Protein AF-A0A165GPB9-F1 (afdb_monomer_lite)

Foldseek 3Di:
DDDDDDDDDDDDDDDDPDPDDPPPPPPCPPDDPDDPLVPADDDPDDQPDKDWPVLLCVALVDDPVLCPPFDWDWDWDFDQDPNDTDTDITTIGRVRVSNSSSQRVQVHPVSSLVVLVVQQVVLVVVQVPDDPVPRDQDDHPPVQQPPVRDRPCCPPPDPVDPPPDPPPLVNVQCPDPVLVVVCVVDDVVVNVVVSVVVVVVVCVVVVPDPCDDDDPPPVPVVVVVVVVVVVVVVVVVVVVVVVVVVPDDDPDD

Organism: NCBI:txid1314781

Radius of gyration: 31.92 Å; chains: 1; bounding box: 79×86×59 Å

Sequence (253 aa):
MPKASTSKTTTTRAASSSPSKSPRTPSKNKNRPPVDESLWPKSKLGSTRKINKTKAKELYRLNDADLEGLKVEQSSTKVKIRGEEVSKTMFLYKEEDVERVAWRKHGGPDGFYAELDKLKNRHEKVQEKKSPEQRKSFSAPQCYIDHNGGMTSLGGPSPRRLFTNIPTLEERWTCTPKLRQLRGRFEPWVWQAMIKNLDEMQDMMTSEMPFCGPIPGWDKTGKEQQQQQQQQQQQQQQQQQQQQQQQQPPPSE

InterPro domains:
  IPR009061 Putative DNA-binding domain superfamily [SSF46955] (49-116)
  IPR037129 XPA domain superfamily [G3DSA:3.90.530.10] (40-120)

pLDDT: mean 82.11, std 18.4, range [37.91, 98.25]

Structure (mmCIF, N/CA/C/O backbone):
data_AF-A0A165GPB9-F1
#
_entry.id   AF-A0A165GPB9-F1
#
loop_
_atom_site.group_PDB
_atom_site.id
_atom_site.type_symbol
_atom_site.label_atom_id
_atom_site.label_alt_id
_atom_site.label_comp_id
_atom_site.label_asym_id
_atom_site.label_entity_id
_atom_site.label_seq_id
_atom_site.pdbx_PDB_ins_code
_atom_site.Cartn_x
_atom_site.Cartn_y
_atom_site.Cartn_z
_atom_site.occupancy
_atom_site.B_iso_or_equiv
_atom_site.auth_seq_id
_atom_site.auth_comp_id
_atom_site.auth_asym_id
_atom_site.auth_atom_id
_atom_site.pdbx_PDB_model_num
ATOM 1 N N . MET A 1 1 ? -22.140 53.201 26.447 1.00 46.56 1 MET A N 1
ATOM 2 C CA . MET A 1 1 ? -20.930 52.709 25.750 1.00 46.56 1 MET A CA 1
ATOM 3 C C . MET A 1 1 ? -21.342 52.133 24.397 1.00 46.56 1 MET A C 1
ATOM 5 O O . MET A 1 1 ? -22.080 51.152 24.392 1.00 46.56 1 MET A O 1
ATOM 9 N N . PRO A 1 2 ? -20.976 52.759 23.266 1.00 52.47 2 PRO A N 1
ATOM 10 C CA . PRO A 1 2 ? -21.347 52.271 21.938 1.00 52.47 2 PRO A CA 1
ATOM 11 C C . PRO A 1 2 ? -20.444 51.111 21.482 1.00 52.47 2 PRO A C 1
ATOM 13 O O . PRO A 1 2 ? -19.228 51.146 21.658 1.00 52.47 2 PRO A O 1
ATOM 16 N N . LYS A 1 3 ? -21.062 50.068 20.912 1.00 56.88 3 LYS A N 1
ATOM 17 C CA . LYS A 1 3 ? -20.399 48.882 20.349 1.00 56.88 3 LYS A CA 1
ATOM 18 C C . LYS A 1 3 ? -19.883 49.205 18.943 1.00 56.88 3 LYS A C 1
ATOM 20 O O . LYS A 1 3 ? -20.665 49.596 18.081 1.00 56.88 3 LYS A O 1
ATOM 25 N N . ALA A 1 4 ? -18.581 49.032 18.721 1.00 53.53 4 ALA A N 1
ATOM 26 C CA . ALA A 1 4 ? -17.946 49.212 17.420 1.00 53.53 4 ALA A CA 1
ATOM 27 C C . ALA A 1 4 ? -18.376 48.101 16.446 1.00 53.53 4 ALA A C 1
ATOM 29 O O . ALA A 1 4 ? -18.195 46.914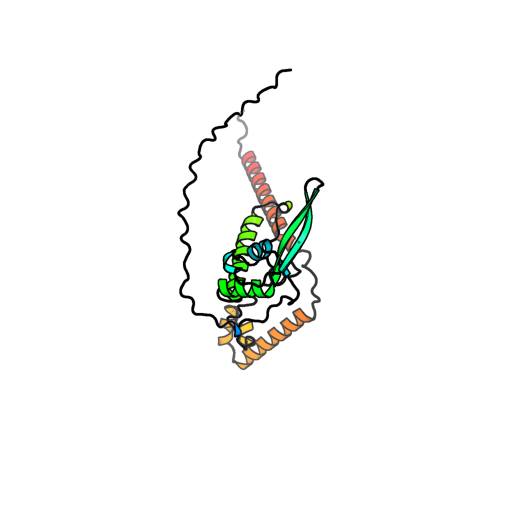 16.713 1.00 53.53 4 ALA A O 1
ATOM 30 N N . SER A 1 5 ? -18.957 48.515 15.322 1.00 51.31 5 SER A N 1
ATOM 31 C CA . SER A 1 5 ? -19.351 47.665 14.200 1.00 51.31 5 SER A CA 1
ATOM 32 C C . SER A 1 5 ? -18.151 47.490 13.266 1.00 51.31 5 SER A C 1
ATOM 34 O O . SER A 1 5 ? -17.599 48.478 12.786 1.00 51.31 5 SER A O 1
ATOM 36 N N . THR A 1 6 ? -17.703 46.252 13.045 1.00 56.34 6 THR A N 1
ATOM 37 C CA . THR A 1 6 ? -16.558 45.945 12.173 1.00 56.34 6 THR A CA 1
ATOM 38 C C . THR A 1 6 ? -17.052 45.509 10.796 1.00 56.34 6 THR A C 1
ATOM 40 O O . THR A 1 6 ? -17.666 44.452 10.636 1.00 56.34 6 THR A O 1
ATOM 43 N N . SER A 1 7 ? -16.788 46.344 9.797 1.00 48.97 7 SER A N 1
ATOM 44 C CA . SER A 1 7 ? -17.114 46.144 8.385 1.00 48.97 7 SER A CA 1
ATOM 45 C C . SER A 1 7 ? -16.318 44.974 7.792 1.00 48.97 7 SER A C 1
ATOM 47 O O . SER A 1 7 ? -15.094 44.932 7.894 1.00 48.97 7 SER A O 1
ATOM 49 N N . LYS A 1 8 ? -17.004 44.027 7.141 1.00 53.72 8 LYS A N 1
ATOM 50 C CA . LYS A 1 8 ? -16.383 42.948 6.357 1.00 53.72 8 LYS A CA 1
ATOM 51 C C . LYS A 1 8 ? -15.944 43.481 4.990 1.00 53.72 8 LYS A C 1
ATOM 53 O O . LYS A 1 8 ? -16.786 43.825 4.167 1.00 53.72 8 LYS A O 1
ATOM 58 N N . THR A 1 9 ? -14.638 43.494 4.741 1.00 47.03 9 THR A N 1
ATOM 59 C CA . THR A 1 9 ? -14.043 43.762 3.425 1.00 47.03 9 THR A CA 1
ATOM 60 C C . THR A 1 9 ? -14.124 42.506 2.557 1.00 47.03 9 THR A C 1
ATOM 62 O O . THR A 1 9 ? -13.483 41.493 2.837 1.00 47.03 9 THR A O 1
ATOM 65 N N . THR A 1 10 ? -14.933 42.573 1.503 1.00 41.97 10 THR A N 1
ATOM 66 C CA . THR A 1 10 ? -15.085 41.527 0.487 1.00 41.97 10 THR A CA 1
ATOM 67 C C . THR A 1 10 ? -13.986 41.687 -0.562 1.00 41.97 10 THR A C 1
ATOM 69 O O . THR A 1 10 ? -14.069 42.548 -1.431 1.00 41.97 10 THR A O 1
ATOM 72 N N . THR A 1 11 ? -12.938 40.867 -0.478 1.00 54.94 11 THR A N 1
ATOM 73 C CA . THR A 1 11 ? -11.868 40.810 -1.485 1.00 54.94 11 THR A CA 1
ATOM 74 C C . THR A 1 11 ? -12.318 39.986 -2.690 1.00 54.94 11 THR A C 1
ATOM 76 O O . THR A 1 11 ? -12.350 38.754 -2.653 1.00 54.94 11 THR A O 1
ATOM 79 N N . THR A 1 12 ? -12.644 40.677 -3.778 1.00 55.31 12 THR A N 1
ATOM 80 C CA . THR A 1 12 ? -12.958 40.125 -5.100 1.00 55.31 12 THR A CA 1
ATOM 81 C C . THR A 1 12 ? -11.684 39.537 -5.724 1.00 55.31 12 THR A C 1
ATOM 83 O O . THR A 1 12 ? -10.877 40.253 -6.313 1.00 55.31 12 THR A O 1
ATOM 86 N N . ARG A 1 13 ? -11.443 38.226 -5.566 1.00 55.78 13 ARG A N 1
ATOM 87 C CA . ARG A 1 13 ? -10.359 37.526 -6.285 1.00 55.78 13 ARG A CA 1
ATOM 88 C C . ARG A 1 13 ? -10.769 37.341 -7.744 1.00 55.78 13 ARG A C 1
ATOM 90 O O . ARG A 1 13 ? -11.763 36.679 -8.027 1.00 55.78 13 ARG A O 1
ATOM 97 N N . ALA A 1 14 ? -9.970 37.909 -8.645 1.00 55.06 14 ALA A N 1
ATOM 98 C CA . ALA A 1 14 ? -10.057 37.698 -10.083 1.00 55.06 14 ALA A CA 1
ATOM 99 C C . ALA A 1 14 ? -10.005 36.195 -10.415 1.00 55.06 14 ALA A C 1
ATOM 101 O O . ALA A 1 14 ? -9.108 35.473 -9.971 1.00 55.06 14 ALA A O 1
ATOM 102 N N . ALA A 1 15 ? -10.997 35.735 -11.176 1.00 52.06 15 ALA A N 1
ATOM 103 C CA . ALA A 1 15 ? -11.119 34.365 -11.643 1.00 52.06 15 ALA A CA 1
ATOM 104 C C . ALA A 1 15 ? -10.050 34.084 -12.710 1.00 52.06 15 ALA A C 1
ATOM 106 O O . ALA A 1 15 ? -10.209 34.444 -13.874 1.00 52.06 15 ALA A O 1
ATOM 107 N N . SER A 1 16 ? -8.951 33.440 -12.318 1.00 57.75 16 SER A N 1
ATOM 108 C CA . SER A 1 16 ? -8.017 32.848 -13.270 1.00 57.75 16 SER A CA 1
ATOM 109 C C . SER A 1 16 ? -8.666 31.605 -13.886 1.00 57.75 16 SER A C 1
ATOM 111 O O . SER A 1 16 ? -8.867 30.577 -13.233 1.00 57.75 16 SER A O 1
ATOM 113 N N . SER A 1 17 ? -9.037 31.724 -15.158 1.00 54.09 17 SER A N 1
ATOM 114 C CA . SER A 1 17 ? -9.587 30.670 -16.009 1.00 54.09 17 SER A CA 1
ATOM 115 C C . SER A 1 17 ? -8.566 29.544 -16.189 1.00 54.09 17 SER A C 1
ATOM 117 O O . SER A 1 17 ? -7.780 29.500 -17.131 1.00 54.09 17 SER A O 1
ATOM 119 N N . SER A 1 18 ? -8.555 28.609 -15.242 1.00 63.62 18 SER A N 1
ATOM 120 C CA . SER A 1 18 ? -7.785 27.377 -15.377 1.00 63.62 18 SER A CA 1
ATOM 121 C C . SER A 1 18 ? -8.383 26.530 -16.509 1.00 63.62 18 SER A C 1
ATOM 123 O O . SER A 1 18 ? -9.607 26.384 -16.560 1.00 63.62 18 SER A O 1
ATOM 125 N N . PRO A 1 19 ? -7.564 25.949 -17.405 1.00 60.91 19 PRO A N 1
ATOM 126 C CA . PRO A 1 19 ? -8.053 25.129 -18.505 1.00 60.91 19 PRO A CA 1
ATOM 127 C C . PRO A 1 19 ? -8.856 23.947 -17.954 1.00 60.91 19 PRO A C 1
ATOM 129 O O . PRO A 1 19 ? -8.346 23.116 -17.197 1.00 60.91 19 PRO A O 1
ATOM 132 N N . SER A 1 20 ? -10.136 23.917 -18.323 1.00 60.47 20 SER A N 1
ATOM 133 C CA . SER A 1 20 ? -11.098 22.876 -17.977 1.00 60.47 20 SER A CA 1
ATOM 134 C C . SER A 1 20 ? -10.575 21.521 -18.455 1.00 60.47 20 SER A C 1
ATOM 136 O O . SER A 1 20 ? -10.589 21.210 -19.645 1.00 60.47 20 SER A O 1
ATOM 138 N N . LYS A 1 21 ? -10.059 20.710 -17.527 1.00 68.12 21 LYS A N 1
ATOM 139 C CA . LYS A 1 21 ? -9.748 19.306 -17.797 1.00 68.12 21 LYS A CA 1
ATOM 140 C C . LYS A 1 21 ? -11.073 18.582 -17.992 1.00 68.12 21 LYS A C 1
ATOM 142 O O . LYS A 1 21 ? -11.818 18.416 -17.027 1.00 68.12 21 LYS A O 1
ATOM 147 N N . SER A 1 22 ? -11.336 18.151 -19.224 1.00 73.12 22 SER A N 1
ATOM 148 C CA . SER A 1 22 ? -12.516 17.366 -19.584 1.00 73.12 22 SER A CA 1
ATOM 149 C C . SER A 1 22 ? -12.754 16.240 -18.566 1.00 73.12 22 SER A C 1
ATOM 151 O O . SER A 1 22 ? -11.797 15.534 -18.216 1.00 73.12 22 SER A O 1
ATOM 153 N N . PRO A 1 23 ? -13.993 16.061 -18.069 1.00 71.94 23 PRO A N 1
ATOM 154 C CA . PRO A 1 23 ? -14.321 15.024 -17.102 1.00 71.94 23 PRO A CA 1
ATOM 155 C C . PRO A 1 23 ? -13.873 13.663 -17.627 1.00 71.94 23 PRO A C 1
ATOM 157 O O . PRO A 1 23 ? -14.332 13.198 -18.669 1.00 71.94 23 PRO A O 1
ATOM 160 N N . ARG A 1 24 ? -12.945 13.022 -16.914 1.00 71.00 24 ARG A N 1
ATOM 161 C CA . ARG A 1 24 ? -12.502 11.673 -17.257 1.00 71.00 24 ARG A CA 1
ATOM 162 C C . ARG A 1 24 ? -13.687 10.745 -17.013 1.00 71.00 24 ARG A C 1
ATOM 164 O O . ARG A 1 24 ? -14.046 10.502 -15.862 1.00 71.00 24 ARG A O 1
ATOM 171 N N . THR A 1 25 ? -14.321 10.284 -18.086 1.00 65.12 25 THR A N 1
ATOM 172 C CA . THR A 1 25 ? -15.453 9.367 -17.995 1.00 65.12 25 THR A CA 1
ATOM 173 C C . THR A 1 25 ? -15.010 8.117 -17.226 1.00 65.12 25 THR A C 1
ATOM 175 O O . THR A 1 25 ? -13.949 7.552 -17.516 1.00 65.12 25 THR A O 1
ATOM 178 N N . PRO A 1 26 ? -15.752 7.698 -16.186 1.00 60.78 26 PRO A N 1
ATOM 179 C CA . PRO A 1 26 ? -15.406 6.500 -15.441 1.00 60.78 26 PRO A CA 1
ATOM 180 C C . PRO A 1 26 ? -15.527 5.309 -16.390 1.00 60.78 26 PRO A C 1
ATOM 182 O O . PRO A 1 26 ? -16.616 5.026 -16.891 1.00 60.78 26 PRO A O 1
ATOM 185 N N . SER A 1 27 ? -14.417 4.616 -16.664 1.00 57.94 27 SER A N 1
ATOM 186 C CA . SER A 1 27 ? -14.451 3.405 -17.483 1.00 57.94 27 SER A CA 1
ATOM 187 C C . SER A 1 27 ? -15.251 2.342 -16.727 1.00 57.94 27 SER A C 1
ATOM 189 O O . SER A 1 27 ? -14.741 1.681 -15.819 1.00 57.94 27 SER A O 1
ATOM 191 N N . LYS A 1 28 ? -16.536 2.214 -17.059 1.00 59.62 28 LYS A N 1
ATOM 192 C CA . LYS A 1 28 ? -17.432 1.172 -16.555 1.00 59.62 28 LYS A CA 1
ATOM 193 C C . LYS A 1 28 ? -16.952 -0.167 -17.110 1.00 59.62 28 LYS A C 1
ATOM 195 O O . LYS A 1 28 ? -17.391 -0.606 -18.165 1.00 59.62 28 LYS A O 1
ATOM 200 N N . ASN A 1 29 ? -16.049 -0.826 -16.393 1.00 59.09 29 ASN A N 1
ATOM 201 C CA . ASN A 1 29 ? -15.686 -2.214 -16.662 1.00 59.09 29 ASN A CA 1
ATOM 202 C C . ASN A 1 29 ? -16.797 -3.118 -16.101 1.00 59.09 29 ASN A C 1
ATOM 204 O O . ASN A 1 29 ? -16.643 -3.735 -15.055 1.00 59.09 29 ASN A O 1
ATOM 208 N N . LYS A 1 30 ? -17.968 -3.109 -16.749 1.00 66.00 30 LYS A N 1
ATOM 209 C CA . LYS A 1 30 ? -19.166 -3.827 -16.281 1.00 66.00 30 LYS A CA 1
ATOM 210 C C . LYS A 1 30 ? -19.181 -5.323 -16.607 1.00 66.00 30 LYS A C 1
ATOM 212 O O . LYS A 1 30 ? -20.013 -6.028 -16.059 1.00 66.00 30 LYS A O 1
ATOM 217 N N . ASN A 1 31 ? -18.265 -5.806 -17.443 1.00 76.12 31 ASN A N 1
ATOM 218 C CA . ASN A 1 31 ? -18.354 -7.157 -18.005 1.00 76.12 31 ASN A CA 1
ATOM 219 C C . ASN A 1 31 ? -17.183 -8.056 -17.588 1.00 76.12 31 ASN A C 1
ATOM 221 O O . ASN A 1 31 ? -16.707 -8.853 -18.393 1.00 76.12 31 ASN A O 1
ATOM 225 N N . ARG A 1 32 ? -16.669 -7.925 -16.357 1.00 77.06 32 ARG A N 1
ATOM 226 C CA . ARG A 1 32 ? -15.748 -8.954 -15.854 1.00 77.06 32 ARG A CA 1
ATOM 227 C C . ARG A 1 32 ? -16.563 -10.179 -15.437 1.00 77.06 32 ARG A C 1
ATOM 229 O O . ARG A 1 32 ? -17.545 -10.001 -14.717 1.00 77.06 32 ARG A O 1
ATOM 236 N N . PRO A 1 33 ? -16.185 -11.389 -15.882 1.00 82.06 33 PRO A N 1
ATOM 237 C CA . PRO A 1 33 ? -16.830 -12.602 -15.405 1.00 82.06 33 PRO A CA 1
ATOM 238 C C . PRO A 1 33 ? -16.688 -12.691 -13.876 1.00 82.06 33 PRO A C 1
ATOM 240 O O . PRO A 1 33 ? -15.674 -12.220 -13.342 1.00 82.06 33 PRO A O 1
ATOM 243 N N . PRO A 1 34 ? -17.680 -13.261 -13.169 1.00 84.50 34 PRO A N 1
ATOM 244 C CA . PRO A 1 34 ? -17.565 -13.536 -11.743 1.00 84.50 34 PRO A CA 1
ATOM 245 C C . PRO A 1 34 ? -16.297 -14.355 -11.491 1.00 84.50 34 PRO A C 1
ATOM 247 O O . PRO A 1 34 ? -16.111 -15.416 -12.083 1.00 84.50 34 PRO A O 1
ATOM 250 N N . VAL A 1 35 ? -15.396 -13.830 -10.664 1.00 89.00 35 VAL A N 1
ATOM 251 C CA . VAL A 1 35 ? -14.203 -14.563 -10.236 1.00 89.00 35 VAL A CA 1
ATOM 252 C C . VAL A 1 35 ? -14.617 -15.433 -9.060 1.00 89.00 35 VAL A C 1
ATOM 254 O O . VAL A 1 35 ? -15.209 -14.921 -8.112 1.00 89.00 35 VAL A O 1
ATOM 257 N N . ASP A 1 36 ? -14.316 -16.727 -9.125 1.00 93.06 36 ASP A N 1
ATOM 258 C CA . ASP A 1 36 ? -14.578 -17.653 -8.028 1.00 93.06 36 ASP A CA 1
ATOM 259 C C . ASP A 1 36 ? -13.757 -17.254 -6.788 1.00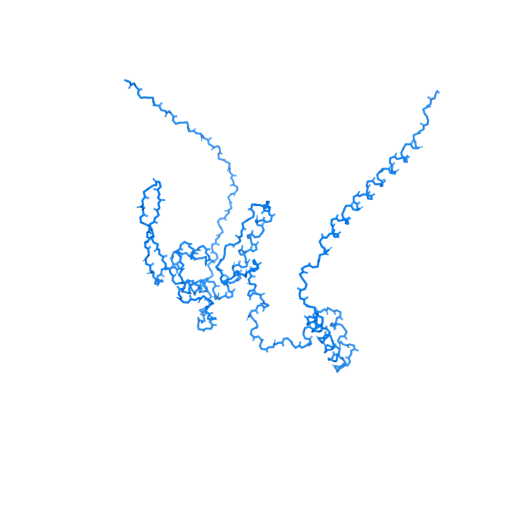 93.06 36 ASP A C 1
ATOM 261 O O . ASP A 1 36 ? -12.524 -17.284 -6.796 1.00 93.06 36 ASP A O 1
ATOM 265 N N . GLU A 1 37 ? -14.450 -16.832 -5.727 1.00 94.19 37 GLU A N 1
ATOM 266 C CA . GLU A 1 37 ? -13.836 -16.356 -4.481 1.00 94.19 37 GLU A CA 1
ATOM 267 C C . GLU A 1 37 ? -13.195 -17.491 -3.675 1.00 94.19 37 GLU A C 1
ATOM 269 O O . GLU 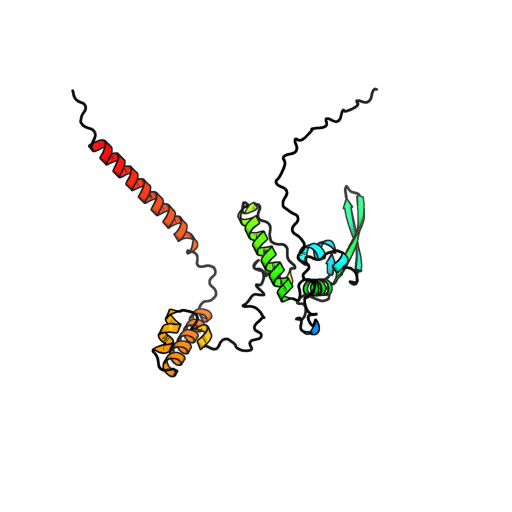A 1 37 ? -12.335 -17.230 -2.829 1.00 94.19 37 GLU A O 1
ATOM 274 N N . SER A 1 38 ? -13.580 -18.746 -3.943 1.00 94.56 38 SER A N 1
ATOM 275 C CA . SER A 1 38 ? -13.016 -19.922 -3.272 1.00 94.56 38 SER A CA 1
ATOM 276 C C . SER A 1 38 ? -11.552 -20.166 -3.650 1.00 94.56 38 SER A C 1
ATOM 278 O O . SER A 1 38 ? -10.795 -20.728 -2.860 1.00 94.56 38 SER A O 1
ATOM 280 N N . LEU A 1 39 ? -11.126 -19.671 -4.819 1.00 94.62 39 LEU A N 1
ATOM 281 C CA . LEU A 1 39 ? -9.749 -19.765 -5.308 1.00 94.62 39 LEU A CA 1
ATOM 282 C C . LEU A 1 39 ? -8.831 -18.675 -4.741 1.00 94.62 39 LEU A C 1
ATOM 284 O O . LEU A 1 39 ? -7.626 -18.678 -4.998 1.00 94.62 39 LEU A O 1
ATOM 288 N N . TRP A 1 40 ? -9.373 -17.702 -4.007 1.00 94.06 40 TRP A N 1
ATOM 289 C CA . TRP A 1 40 ? -8.560 -16.632 -3.443 1.00 94.06 40 TRP A CA 1
ATOM 290 C C . TRP A 1 40 ? -7.748 -17.127 -2.244 1.00 94.06 40 TRP A C 1
ATOM 292 O O . TRP A 1 40 ? -8.263 -17.878 -1.411 1.00 94.06 40 TRP A O 1
ATOM 302 N N . PRO A 1 41 ? -6.501 -16.647 -2.094 1.00 94.31 41 PRO A N 1
ATOM 303 C CA . PRO A 1 41 ? -5.652 -17.035 -0.984 1.00 94.31 41 PRO A CA 1
ATOM 304 C C . PRO A 1 41 ? -6.311 -16.679 0.352 1.00 94.31 41 PRO A C 1
ATOM 306 O O . PRO A 1 41 ? -7.143 -15.770 0.457 1.00 94.31 41 PRO A O 1
ATOM 309 N N . LYS A 1 42 ? -5.932 -17.399 1.406 1.00 94.62 42 LYS A N 1
ATOM 310 C CA . LYS A 1 42 ? -6.327 -17.038 2.767 1.00 94.62 42 LYS A CA 1
ATOM 311 C C . LYS A 1 42 ? -5.763 -15.656 3.108 1.00 94.62 42 LYS A C 1
ATOM 313 O O . LYS A 1 42 ? -4.627 -15.348 2.743 1.00 94.62 42 LYS A O 1
ATOM 318 N N . SER A 1 43 ? -6.555 -14.836 3.799 1.00 93.75 43 SER A N 1
ATOM 319 C CA . SER A 1 43 ? -6.085 -13.528 4.249 1.00 93.75 43 SER A CA 1
ATOM 320 C C . SER A 1 43 ? -4.862 -13.696 5.150 1.00 93.75 43 SER A C 1
ATOM 322 O O . SER A 1 43 ? -4.798 -14.615 5.969 1.00 93.75 43 SER A O 1
ATOM 324 N N . LYS A 1 44 ? -3.886 -12.797 5.001 1.00 91.50 44 LYS A N 1
ATOM 325 C CA . LYS A 1 44 ? -2.729 -12.707 5.906 1.00 91.50 44 LYS A CA 1
ATOM 326 C C . LYS A 1 44 ? -3.075 -11.973 7.203 1.00 91.50 44 LYS A C 1
ATOM 328 O O . LYS A 1 44 ? -2.262 -11.930 8.124 1.00 91.50 44 LYS A O 1
ATOM 333 N N . LEU A 1 45 ? -4.247 -11.345 7.261 1.00 92.62 45 LEU A N 1
ATOM 334 C CA . LEU A 1 45 ? -4.710 -10.600 8.419 1.00 92.62 45 LEU A CA 1
ATOM 335 C C . LEU A 1 45 ? -5.201 -11.569 9.498 1.00 92.62 45 LEU A C 1
ATOM 337 O O . LEU A 1 45 ? -5.876 -12.555 9.216 1.00 92.62 45 LEU A O 1
ATOM 341 N N . GLY A 1 46 ? -4.879 -11.276 10.757 1.00 89.75 46 GLY A N 1
ATOM 342 C CA . GLY A 1 46 ? -5.457 -12.000 11.887 1.00 89.75 46 GLY A CA 1
ATOM 343 C C . GLY A 1 46 ? -6.950 -11.690 12.027 1.00 89.75 46 GLY A C 1
ATOM 344 O O . GLY A 1 46 ? -7.351 -10.527 11.962 1.00 89.75 46 GLY A O 1
ATOM 345 N N . SER A 1 47 ? -7.765 -12.711 12.295 1.00 91.56 47 SER A N 1
ATOM 346 C CA . SER A 1 47 ? -9.232 -12.618 12.420 1.00 91.56 47 SER A CA 1
ATOM 347 C C . SER A 1 47 ? -9.722 -11.684 13.539 1.00 91.56 47 SER A C 1
ATOM 349 O O . SER A 1 47 ? -10.880 -11.265 13.555 1.00 91.56 47 SER A O 1
ATOM 351 N N . THR A 1 48 ? -8.845 -11.338 14.482 1.00 94.31 48 THR A N 1
ATOM 352 C CA . THR A 1 48 ? -9.117 -10.421 15.596 1.00 94.31 48 THR A CA 1
ATOM 353 C C . THR A 1 48 ? -8.953 -8.949 15.221 1.00 94.31 48 THR A C 1
ATOM 355 O O . THR A 1 48 ? -9.391 -8.071 15.970 1.00 94.31 48 THR A O 1
ATOM 358 N N . ARG A 1 49 ? -8.327 -8.647 14.077 1.00 96.62 49 ARG A N 1
ATOM 359 C CA . ARG A 1 49 ? -7.960 -7.280 13.713 1.00 96.62 49 ARG A CA 1
ATOM 360 C C . ARG A 1 49 ? -9.161 -6.503 13.181 1.00 96.62 49 ARG A C 1
ATOM 362 O O . ARG A 1 49 ? -9.903 -6.959 12.308 1.00 96.62 49 ARG A O 1
ATOM 369 N N . LYS A 1 50 ? -9.333 -5.295 13.716 1.00 97.75 50 LYS A N 1
ATOM 370 C CA . LYS A 1 50 ? -10.411 -4.371 13.357 1.00 97.75 50 LYS A CA 1
ATOM 371 C C . LYS A 1 50 ? -9.846 -3.096 12.750 1.00 97.75 50 LYS A C 1
ATOM 373 O O . LYS A 1 50 ? -8.791 -2.617 13.161 1.00 97.75 50 LYS A O 1
ATOM 378 N N . ILE A 1 51 ? -10.581 -2.519 11.807 1.00 97.94 51 ILE A N 1
ATOM 379 C CA . ILE A 1 51 ? -10.223 -1.280 11.121 1.00 97.94 51 ILE A CA 1
ATOM 380 C C . ILE A 1 51 ? -11.379 -0.278 11.160 1.00 97.94 51 ILE A C 1
ATOM 382 O O . ILE A 1 51 ? -12.548 -0.630 11.034 1.00 97.94 51 ILE A O 1
ATOM 386 N N . ASN A 1 52 ? -11.047 1.001 11.329 1.00 97.94 52 ASN A N 1
ATOM 387 C CA . ASN A 1 52 ? -12.020 2.093 11.299 1.00 97.94 52 ASN A CA 1
ATOM 388 C C . ASN A 1 52 ? -12.544 2.355 9.887 1.00 97.94 52 ASN A C 1
ATOM 390 O O . ASN A 1 52 ? -11.766 2.301 8.935 1.00 97.94 52 ASN A O 1
ATOM 394 N N . LYS A 1 53 ? -13.800 2.809 9.764 1.00 97.69 53 LYS A N 1
ATOM 395 C CA . LYS A 1 53 ? -14.412 3.213 8.478 1.00 97.69 53 LYS A CA 1
ATOM 396 C C . LYS A 1 53 ? -13.497 4.089 7.614 1.00 97.69 53 LYS A C 1
ATOM 398 O O . LYS A 1 53 ? -13.256 3.794 6.448 1.00 97.69 53 LYS A O 1
ATOM 403 N N . THR A 1 54 ? -12.955 5.161 8.197 1.00 97.19 54 THR A N 1
ATOM 404 C CA . THR A 1 54 ? -12.084 6.108 7.482 1.00 97.19 54 THR A CA 1
ATOM 405 C C . THR A 1 54 ? -10.825 5.427 6.951 1.00 97.19 54 THR A C 1
ATOM 407 O O . THR A 1 54 ? -10.433 5.670 5.813 1.00 97.19 54 THR A O 1
ATOM 410 N N . LYS A 1 55 ? -10.222 4.537 7.749 1.00 97.38 55 LYS A N 1
ATOM 411 C CA . LYS A 1 55 ? -9.017 3.797 7.363 1.00 97.38 55 LYS A CA 1
ATOM 412 C C . LYS A 1 55 ? -9.313 2.704 6.342 1.00 97.38 55 LYS A C 1
ATOM 414 O O . LYS A 1 55 ? -8.523 2.544 5.424 1.00 97.38 55 LYS A O 1
ATOM 419 N N . ALA A 1 56 ? -10.454 2.027 6.431 1.00 97.88 56 ALA A N 1
ATOM 420 C CA . ALA A 1 56 ? -10.890 1.066 5.421 1.00 97.88 56 ALA A CA 1
ATOM 421 C C . ALA A 1 56 ? -10.999 1.732 4.038 1.00 97.88 56 ALA A C 1
ATOM 423 O O . ALA A 1 56 ? -10.388 1.275 3.075 1.00 97.88 56 ALA A O 1
ATOM 424 N N . LYS A 1 57 ? -11.681 2.882 3.958 1.00 97.94 57 LYS A N 1
ATOM 425 C CA . LYS A 1 57 ? -11.802 3.661 2.713 1.00 97.94 57 LYS A CA 1
ATOM 426 C C . LYS A 1 57 ? -10.445 4.128 2.185 1.00 97.94 57 LYS A C 1
ATOM 428 O O . LYS A 1 57 ? -10.164 4.009 0.995 1.00 97.94 57 LYS A O 1
ATOM 433 N N . GLU A 1 58 ? -9.604 4.660 3.071 1.00 96.69 58 GLU A N 1
ATOM 434 C CA . GLU A 1 58 ? -8.291 5.192 2.708 1.00 96.69 58 GLU A CA 1
ATOM 435 C C . GLU A 1 58 ? -7.333 4.095 2.224 1.00 96.69 58 GLU A C 1
ATOM 437 O O . GLU A 1 58 ? -6.755 4.236 1.150 1.00 96.69 58 GLU A O 1
ATOM 442 N N . LEU A 1 59 ? -7.172 3.011 2.985 1.00 96.62 59 LEU A N 1
ATOM 443 C CA . LEU A 1 59 ? -6.155 1.988 2.734 1.00 96.62 59 LEU A CA 1
ATOM 444 C C . LEU A 1 59 ? -6.577 0.990 1.649 1.00 96.62 59 LEU A C 1
ATOM 446 O O . LEU A 1 59 ? -5.756 0.633 0.808 1.00 96.62 59 LEU A O 1
ATOM 450 N N . TYR A 1 60 ? -7.853 0.595 1.627 1.00 97.31 60 TYR A N 1
ATOM 451 C CA . TYR A 1 60 ? -8.386 -0.412 0.698 1.00 97.31 60 TYR A CA 1
ATOM 452 C C . TYR A 1 60 ? -9.118 0.196 -0.506 1.00 97.31 60 TYR A C 1
ATOM 454 O O . TYR A 1 60 ? -9.652 -0.527 -1.341 1.00 97.31 60 TYR A O 1
ATOM 462 N N . ARG A 1 61 ? -9.136 1.533 -0.620 1.00 96.81 61 ARG A N 1
ATOM 463 C CA . ARG A 1 61 ? -9.736 2.277 -1.746 1.00 96.81 61 ARG A CA 1
ATOM 464 C C . ARG A 1 61 ? -11.214 1.951 -1.965 1.00 96.81 61 ARG A C 1
ATOM 466 O O . ARG A 1 61 ? -11.713 1.922 -3.093 1.00 96.81 61 ARG A O 1
ATOM 473 N N . LEU A 1 62 ? -11.925 1.752 -0.863 1.00 97.50 62 LEU A N 1
ATOM 474 C CA . LEU A 1 62 ? -13.353 1.459 -0.831 1.00 97.50 62 LEU A CA 1
ATOM 475 C C . LEU A 1 62 ? -14.199 2.730 -0.705 1.00 97.50 62 LEU A C 1
ATOM 477 O O . LEU A 1 62 ? -13.767 3.744 -0.151 1.00 97.50 62 LEU A O 1
ATOM 481 N N . ASN A 1 63 ? -15.423 2.653 -1.212 1.00 97.62 63 ASN A N 1
ATOM 482 C CA . ASN A 1 63 ? -16.463 3.660 -1.044 1.00 97.62 63 ASN A CA 1
ATOM 483 C C . ASN A 1 63 ? -17.415 3.252 0.087 1.00 97.62 63 ASN A C 1
ATOM 485 O O . ASN A 1 63 ? -17.363 2.126 0.569 1.00 97.62 63 ASN A O 1
ATOM 489 N N . ASP A 1 64 ? -18.303 4.157 0.509 1.00 97.94 64 ASP A N 1
ATOM 490 C CA . ASP A 1 64 ? -19.283 3.833 1.556 1.00 97.94 64 ASP A CA 1
ATOM 491 C C . ASP A 1 64 ? -20.214 2.686 1.136 1.00 97.94 64 ASP A C 1
ATOM 493 O O . ASP A 1 64 ? -20.415 1.778 1.931 1.00 97.94 64 ASP A O 1
ATOM 497 N N . ALA A 1 65 ? -20.646 2.669 -0.129 1.00 97.69 65 ALA A N 1
ATOM 498 C CA . ALA A 1 65 ? -21.467 1.598 -0.697 1.00 97.69 65 ALA A CA 1
ATOM 499 C C . ALA A 1 65 ? -20.774 0.225 -0.694 1.00 97.69 65 ALA A C 1
ATOM 501 O O . ALA A 1 65 ? -21.430 -0.796 -0.553 1.00 97.69 65 ALA A O 1
ATOM 502 N N . ASP A 1 66 ? -19.442 0.186 -0.817 1.00 97.81 66 ASP A N 1
ATOM 503 C CA . ASP A 1 66 ? -18.701 -1.082 -0.775 1.00 97.81 66 ASP A CA 1
ATOM 504 C C . ASP A 1 66 ? -18.676 -1.666 0.653 1.00 97.81 66 ASP A C 1
ATOM 506 O O . ASP A 1 66 ? -18.494 -2.864 0.838 1.00 97.81 66 ASP A O 1
ATOM 510 N N . LEU A 1 67 ? -18.834 -0.814 1.672 1.00 97.94 67 LEU A N 1
ATOM 511 C CA . LEU A 1 67 ? -18.845 -1.204 3.084 1.00 97.94 67 LEU A CA 1
ATOM 512 C C . LEU A 1 67 ? -20.258 -1.529 3.594 1.00 97.94 67 LEU A C 1
ATOM 514 O O . LEU A 1 67 ? -20.402 -2.001 4.724 1.00 97.94 67 LEU A O 1
ATOM 518 N N . GLU A 1 68 ? -21.294 -1.262 2.796 1.00 96.62 68 GLU A N 1
ATOM 519 C CA . GLU A 1 68 ? -22.674 -1.604 3.131 1.00 96.62 68 GLU A CA 1
ATOM 520 C C . GLU A 1 68 ? -22.841 -3.129 3.139 1.00 96.62 68 GLU A C 1
ATOM 522 O O . GLU A 1 68 ? -22.440 -3.830 2.214 1.00 96.62 68 GLU A O 1
ATOM 527 N N . GLY A 1 69 ? -23.394 -3.660 4.231 1.00 96.44 69 GLY A N 1
ATOM 528 C CA . GLY A 1 69 ? -23.565 -5.102 4.435 1.00 96.44 69 GLY A CA 1
ATOM 529 C C . GLY A 1 69 ? -22.430 -5.789 5.200 1.00 96.44 69 GLY A C 1
ATOM 530 O O . GLY A 1 69 ? -22.602 -6.929 5.629 1.00 96.44 69 GLY A O 1
ATOM 531 N N . LEU A 1 70 ? -21.303 -5.112 5.453 1.00 97.62 70 LEU A N 1
ATOM 532 C CA . LEU A 1 70 ? -20.296 -5.637 6.377 1.00 97.62 70 LEU A CA 1
ATOM 533 C C . LEU A 1 70 ? -20.794 -5.574 7.826 1.00 97.62 70 LEU A C 1
ATOM 535 O O . LEU A 1 70 ? -21.468 -4.625 8.229 1.00 97.62 70 LEU A O 1
ATOM 539 N N . LYS A 1 71 ? -20.418 -6.567 8.642 1.00 97.94 71 LYS A N 1
ATOM 540 C CA . LYS A 1 71 ? -20.738 -6.566 10.074 1.00 97.94 71 LYS A CA 1
ATOM 541 C C . LYS A 1 71 ? -19.970 -5.442 10.769 1.00 97.94 71 LYS A C 1
ATOM 543 O O . LYS A 1 71 ? -18.743 -5.482 10.855 1.00 97.94 71 LYS A O 1
ATOM 548 N N . VAL A 1 72 ? -20.707 -4.461 11.285 1.00 97.94 72 VAL A N 1
ATOM 549 C CA . VAL A 1 72 ? -20.140 -3.291 11.962 1.00 97.94 72 VAL A CA 1
ATOM 550 C C . VAL A 1 72 ? -20.217 -3.462 13.469 1.00 97.94 72 VAL A C 1
ATOM 552 O O . VAL A 1 72 ? -21.279 -3.744 14.019 1.00 97.94 72 VAL A O 1
ATOM 555 N N . GLU A 1 73 ? -19.098 -3.238 14.142 1.00 97.88 73 GLU A N 1
ATOM 556 C CA . GLU A 1 73 ? -19.049 -3.085 15.589 1.00 97.88 73 GLU A CA 1
ATOM 557 C C . GLU A 1 73 ? -18.927 -1.601 15.933 1.00 97.88 73 GLU A C 1
ATOM 559 O O . GLU A 1 73 ? -18.097 -0.881 15.371 1.00 97.88 73 GLU A O 1
ATOM 564 N N . GLN A 1 74 ? -19.777 -1.122 16.836 1.00 98.06 74 GLN A N 1
ATOM 565 C CA . GLN A 1 74 ? -19.721 0.255 17.309 1.00 98.06 74 GLN A CA 1
ATOM 566 C C . GLN A 1 74 ? -18.890 0.315 18.587 1.00 98.06 74 GLN A C 1
ATOM 568 O O . GLN A 1 74 ? -19.137 -0.429 19.530 1.00 98.06 74 GLN A O 1
ATOM 573 N N . SER A 1 75 ? -17.919 1.221 18.618 1.00 97.06 75 SER A N 1
ATOM 574 C CA . SER A 1 75 ? -17.109 1.512 19.799 1.00 97.06 75 SER A CA 1
ATOM 575 C C . SER A 1 75 ? -17.156 3.007 20.075 1.00 97.06 75 SER A C 1
ATOM 577 O O . SER A 1 75 ? -17.016 3.807 19.154 1.00 97.06 75 SER A O 1
ATOM 579 N N . SER A 1 76 ? -17.334 3.413 21.328 1.00 97.19 76 SER A N 1
ATOM 580 C CA . SER A 1 76 ? -17.247 4.818 21.733 1.00 97.19 76 SER A CA 1
ATOM 581 C C . SER A 1 76 ? -15.871 5.113 22.319 1.00 97.19 76 SER A C 1
ATOM 583 O O . SER A 1 76 ? -15.437 4.436 23.250 1.00 97.19 76 SER A O 1
ATOM 585 N N . THR A 1 77 ? -15.198 6.149 21.826 1.00 96.31 77 THR A N 1
ATOM 586 C CA . THR A 1 77 ? -13.951 6.650 22.417 1.00 96.31 77 THR A CA 1
ATOM 587 C C . THR A 1 77 ? -14.174 8.074 22.904 1.00 96.31 77 THR A C 1
ATOM 589 O O . THR A 1 77 ? -14.666 8.921 22.157 1.00 96.31 77 THR A O 1
ATOM 592 N N . LYS A 1 78 ? -13.820 8.349 24.161 1.00 97.50 78 LYS A N 1
ATOM 593 C CA . LYS A 1 78 ? -13.845 9.705 24.714 1.00 97.50 78 LYS A CA 1
ATOM 594 C C . LYS A 1 78 ? -12.655 10.487 24.165 1.00 97.50 78 LYS A C 1
ATOM 596 O O . LYS A 1 78 ? -11.515 10.053 24.305 1.00 97.50 78 LYS A O 1
ATOM 601 N N . VAL A 1 79 ? -12.917 11.619 23.520 1.00 97.06 79 VAL A N 1
ATOM 602 C CA . VAL A 1 79 ? -11.888 12.514 22.977 1.00 97.06 79 VAL A CA 1
ATOM 603 C C . VAL A 1 79 ? -12.069 13.887 23.606 1.00 97.06 79 VAL A C 1
ATOM 605 O O . VAL A 1 79 ? -13.176 14.421 23.636 1.00 97.06 79 VAL A O 1
ATOM 608 N N . LYS A 1 80 ? -10.976 14.473 24.101 1.00 97.56 80 LYS A N 1
ATOM 609 C CA . LYS A 1 80 ? -10.996 15.806 24.705 1.00 97.56 80 LYS A CA 1
ATOM 610 C C . LYS A 1 80 ? -10.909 16.870 23.611 1.00 97.56 80 LYS A C 1
ATOM 612 O O . LYS A 1 80 ? -9.901 16.955 22.911 1.00 97.56 80 LYS A O 1
ATOM 617 N N . ILE A 1 81 ? -11.953 17.676 23.447 1.00 96.50 81 ILE A N 1
ATOM 618 C CA . ILE A 1 81 ? -12.015 18.768 22.470 1.00 96.50 81 ILE A CA 1
ATOM 619 C C . ILE A 1 81 ? -12.201 20.064 23.255 1.00 96.50 81 ILE A C 1
ATOM 621 O O . ILE A 1 81 ? -13.218 20.253 23.907 1.00 96.50 81 ILE A O 1
ATOM 625 N N . ARG A 1 82 ? -11.201 20.957 23.217 1.00 96.06 82 ARG A N 1
ATOM 626 C CA . ARG A 1 82 ? -11.214 22.244 23.952 1.00 96.06 82 ARG A CA 1
ATOM 627 C C . ARG A 1 82 ? -11.448 22.104 25.468 1.00 96.06 82 ARG A C 1
ATOM 629 O O . ARG A 1 82 ? -12.052 22.969 26.084 1.00 96.06 82 ARG A O 1
ATOM 636 N N . GLY A 1 83 ? -10.954 21.020 26.064 1.00 95.94 83 GLY A N 1
ATOM 637 C CA . GLY A 1 83 ? -11.091 20.750 27.500 1.00 95.94 83 GLY A CA 1
ATOM 638 C C . GLY A 1 83 ? -12.335 19.946 27.887 1.00 95.94 83 GLY A C 1
ATOM 639 O O . GLY A 1 83 ? -12.334 19.368 28.969 1.00 95.94 83 GLY A O 1
ATOM 640 N N . GLU A 1 84 ? -13.324 19.816 26.999 1.00 97.50 84 GLU A N 1
ATOM 641 C CA . GLU A 1 84 ? -14.535 19.016 27.218 1.00 97.50 84 GLU A CA 1
ATOM 642 C C . GLU A 1 84 ? -14.361 17.582 26.688 1.00 97.50 84 GLU A C 1
ATOM 644 O O . GLU A 1 84 ? -13.779 17.370 25.619 1.00 97.50 84 GLU A O 1
ATOM 649 N N . GLU A 1 85 ? -14.838 16.581 27.433 1.00 98.19 85 GLU A N 1
ATOM 650 C CA . GLU A 1 85 ? -14.829 15.180 26.999 1.00 98.19 85 GLU A CA 1
ATOM 651 C C . GLU A 1 85 ? -16.049 14.875 26.130 1.00 98.19 85 GLU A C 1
ATOM 653 O O . GLU A 1 85 ? -17.163 14.723 26.625 1.00 98.19 85 GLU A O 1
ATOM 658 N N . VAL A 1 86 ? -15.832 14.718 24.826 1.00 98.06 86 VAL A N 1
ATOM 659 C CA . VAL A 1 86 ? -16.884 14.331 23.883 1.00 98.06 86 VAL A CA 1
ATOM 660 C C . VAL A 1 86 ? -16.726 12.853 23.540 1.00 98.06 86 VAL A C 1
ATOM 662 O O . VAL A 1 86 ? -15.661 12.404 23.109 1.00 98.06 86 VAL A O 1
ATOM 665 N N . SER A 1 87 ? -17.795 12.075 23.711 1.00 97.38 87 SER A N 1
ATOM 666 C CA . SER A 1 87 ? -17.821 10.673 23.281 1.00 97.38 87 SER A CA 1
ATOM 667 C C . SER A 1 87 ? -18.029 10.600 21.772 1.00 97.38 87 SER A C 1
ATOM 669 O O . SER A 1 87 ? -19.058 11.029 21.255 1.00 97.38 87 SER A O 1
ATOM 671 N N . LYS A 1 88 ? -17.049 10.054 21.049 1.00 96.94 88 LYS A N 1
ATOM 672 C CA . LYS A 1 88 ? -17.122 9.853 19.602 1.00 96.94 88 LYS A CA 1
ATOM 673 C C . LYS A 1 88 ? -17.371 8.383 19.291 1.00 96.94 88 LYS A C 1
ATOM 675 O O . LYS A 1 88 ? -16.542 7.531 19.610 1.00 96.94 88 LYS A O 1
ATOM 680 N N . THR A 1 89 ? -18.485 8.098 18.627 1.00 97.75 89 THR A N 1
ATOM 681 C CA . THR A 1 89 ? -18.777 6.761 18.102 1.00 97.75 89 THR A CA 1
ATOM 682 C C . THR A 1 89 ? -17.903 6.467 16.885 1.00 97.75 89 THR A C 1
ATOM 684 O O . THR A 1 89 ? -17.754 7.288 15.976 1.00 97.75 89 THR A O 1
ATOM 687 N N . MET A 1 90 ? -17.312 5.280 16.871 1.00 96.75 90 MET A N 1
ATOM 688 C CA . MET A 1 90 ? -16.445 4.758 15.827 1.00 96.75 90 MET A CA 1
ATOM 689 C C . MET A 1 90 ? -17.026 3.447 15.310 1.00 96.75 90 MET A C 1
ATOM 691 O O . MET A 1 90 ? -17.473 2.600 16.079 1.00 96.75 90 MET A O 1
ATOM 695 N N . PHE A 1 91 ? -17.009 3.295 13.989 1.00 97.81 91 PHE A N 1
ATOM 696 C CA . PHE A 1 91 ? -17.446 2.083 13.308 1.00 97.81 91 PHE A CA 1
ATOM 697 C C . PHE A 1 91 ? -16.219 1.244 12.965 1.00 97.81 91 PHE A C 1
ATOM 699 O O . PHE A 1 91 ? -15.386 1.666 12.150 1.00 97.81 91 PHE A O 1
ATOM 706 N N . LEU A 1 92 ? -16.120 0.088 13.612 1.00 98.25 92 LEU A N 1
ATOM 707 C CA . LEU A 1 92 ? -15.064 -0.895 13.446 1.00 98.25 92 LEU A CA 1
ATOM 708 C C . LEU A 1 92 ? -15.565 -2.043 12.571 1.00 98.25 92 LEU A C 1
ATOM 710 O O . LEU A 1 92 ? -16.630 -2.608 12.809 1.00 98.25 92 LEU A O 1
ATOM 714 N N . TYR A 1 93 ? -14.769 -2.390 11.569 1.00 98.19 93 TYR A N 1
ATOM 715 C CA . TYR A 1 93 ? -15.009 -3.495 10.646 1.00 98.19 93 TYR A CA 1
ATOM 716 C C . TYR A 1 93 ? -13.921 -4.541 10.860 1.00 98.19 93 TYR A C 1
ATOM 718 O O . TYR A 1 93 ? -12.788 -4.180 11.189 1.00 98.19 93 TYR A O 1
ATOM 726 N N . LYS A 1 94 ? -14.227 -5.822 10.650 1.00 97.88 94 LYS A N 1
ATOM 727 C CA . LYS A 1 94 ? -13.181 -6.846 10.555 1.00 97.88 94 LYS A CA 1
ATOM 728 C C . LYS A 1 94 ? -12.327 -6.564 9.326 1.00 97.88 94 LYS A C 1
ATOM 730 O O . LYS A 1 94 ? -12.857 -6.372 8.234 1.00 97.88 94 LYS A O 1
ATOM 735 N N . GLU A 1 95 ? -11.012 -6.500 9.506 1.00 97.75 95 GLU A N 1
ATOM 736 C CA . GLU A 1 95 ? -10.121 -6.095 8.415 1.00 97.75 95 GLU A CA 1
ATOM 737 C C . GLU A 1 95 ? -10.085 -7.134 7.280 1.00 97.75 95 GLU A C 1
ATOM 739 O O . GLU A 1 95 ? -10.023 -6.756 6.115 1.00 97.75 95 GLU A O 1
ATOM 744 N N . GLU A 1 96 ? -10.223 -8.423 7.607 1.00 97.25 96 GLU A N 1
ATOM 745 C CA . GLU A 1 96 ? -10.332 -9.516 6.628 1.00 97.25 96 GLU A CA 1
ATOM 746 C C . GLU A 1 96 ? -11.537 -9.343 5.685 1.00 97.25 96 GLU A C 1
ATOM 748 O O . GLU A 1 96 ? -11.398 -9.468 4.468 1.00 97.25 96 GLU A O 1
ATOM 753 N N . ASP A 1 97 ? -12.708 -8.980 6.217 1.00 97.62 97 ASP A N 1
ATOM 754 C CA . ASP A 1 97 ? -13.912 -8.778 5.400 1.00 97.62 97 ASP A CA 1
ATOM 755 C C . ASP A 1 97 ? -13.749 -7.563 4.467 1.00 97.62 97 ASP A C 1
ATOM 757 O O . ASP A 1 97 ? -14.139 -7.597 3.298 1.00 97.62 97 ASP A O 1
ATOM 761 N N . VAL A 1 98 ? -13.116 -6.495 4.967 1.00 98.06 98 VAL A N 1
ATOM 762 C CA . VAL A 1 98 ? -12.776 -5.295 4.184 1.00 98.06 98 VAL A CA 1
ATOM 763 C C . VAL A 1 98 ? -11.808 -5.637 3.046 1.00 98.06 98 VAL A C 1
ATOM 765 O O . VAL A 1 98 ? -11.984 -5.163 1.923 1.00 98.06 98 VAL A O 1
ATOM 768 N N . GLU A 1 99 ? -10.811 -6.482 3.308 1.00 97.50 99 GLU A N 1
ATOM 769 C CA . GLU A 1 99 ? -9.869 -6.963 2.298 1.00 97.50 99 GLU A CA 1
ATOM 770 C C . GLU A 1 99 ? -10.574 -7.782 1.208 1.00 97.50 99 GLU A C 1
ATOM 772 O O . GLU A 1 99 ? -10.366 -7.526 0.022 1.00 97.50 99 GLU A O 1
ATOM 777 N N . ARG A 1 100 ? -11.470 -8.703 1.582 1.00 96.69 100 ARG A N 1
ATOM 778 C CA . ARG A 1 100 ? -12.255 -9.502 0.623 1.00 96.69 100 ARG A CA 1
ATOM 779 C C . ARG A 1 100 ? -13.119 -8.628 -0.284 1.00 96.69 100 ARG A C 1
ATOM 781 O O . ARG A 1 100 ? -13.170 -8.858 -1.493 1.00 96.69 100 ARG A O 1
ATOM 788 N N . VAL A 1 101 ? -13.751 -7.592 0.268 1.00 97.44 101 VAL A N 1
ATOM 789 C CA . VAL A 1 101 ? -14.503 -6.601 -0.520 1.00 97.44 101 VAL A CA 1
ATOM 790 C C . VAL A 1 101 ? -13.584 -5.851 -1.486 1.00 97.44 101 VAL A C 1
ATOM 792 O O . VAL A 1 101 ? -13.942 -5.654 -2.650 1.00 97.44 101 VAL A O 1
ATOM 795 N N . ALA A 1 102 ? -12.384 -5.468 -1.045 1.00 96.94 102 ALA A N 1
ATOM 796 C CA . ALA A 1 102 ? -11.402 -4.819 -1.907 1.00 96.94 102 ALA A CA 1
ATOM 797 C C . ALA A 1 102 ? -10.948 -5.740 -3.047 1.00 96.94 102 ALA A C 1
ATOM 799 O O . ALA A 1 102 ? -10.933 -5.318 -4.205 1.00 96.94 102 ALA A O 1
ATOM 800 N N . TRP A 1 103 ? -10.668 -7.013 -2.764 1.00 96.38 103 TRP A N 1
ATOM 801 C CA . TRP A 1 103 ? -10.359 -7.997 -3.800 1.00 96.38 103 TRP A CA 1
ATOM 802 C C . TRP A 1 103 ? -11.511 -8.124 -4.794 1.00 96.38 103 TRP A C 1
ATOM 804 O O . TRP A 1 103 ? -11.283 -7.982 -5.993 1.00 96.38 103 TRP A O 1
ATOM 814 N N . ARG A 1 104 ? -12.761 -8.258 -4.336 1.00 95.50 104 ARG A N 1
ATOM 815 C CA . ARG A 1 104 ? -13.935 -8.303 -5.226 1.00 95.50 104 ARG A CA 1
ATOM 816 C C . ARG A 1 104 ? -14.016 -7.077 -6.136 1.00 95.50 104 ARG A C 1
ATOM 818 O O . ARG A 1 104 ? -14.157 -7.219 -7.350 1.00 95.50 104 ARG A O 1
ATOM 825 N N . LYS A 1 105 ? -13.850 -5.879 -5.570 1.00 95.62 105 LYS A N 1
ATOM 826 C CA . LYS A 1 105 ? -13.878 -4.606 -6.308 1.00 95.62 105 LYS A CA 1
ATOM 827 C C . LYS A 1 105 ? -12.803 -4.524 -7.391 1.00 95.62 105 LYS A C 1
ATOM 829 O O . LYS A 1 105 ? -13.051 -3.987 -8.470 1.00 95.62 105 LYS A O 1
ATOM 834 N N . HIS A 1 106 ? -11.611 -5.040 -7.108 1.00 94.88 106 HIS A N 1
ATOM 835 C CA . HIS A 1 106 ? -10.463 -4.956 -8.007 1.00 94.88 106 HIS A CA 1
ATOM 836 C C . HIS A 1 106 ? -10.283 -6.198 -8.900 1.00 94.88 106 HIS A C 1
ATOM 838 O O . HIS A 1 106 ? -9.364 -6.241 -9.721 1.00 94.88 106 HIS A O 1
ATOM 844 N N . GLY A 1 107 ? -11.209 -7.161 -8.837 1.00 94.00 107 GLY A N 1
ATOM 845 C CA . GLY A 1 107 ? -11.201 -8.367 -9.667 1.00 94.00 107 GLY A CA 1
ATOM 846 C C . GLY A 1 107 ? -10.209 -9.429 -9.193 1.00 94.00 107 GLY A C 1
ATOM 847 O O . GLY A 1 107 ? -9.568 -10.070 -10.022 1.00 94.00 107 GLY A O 1
ATOM 848 N N . GLY A 1 108 ? -10.071 -9.577 -7.879 1.00 95.06 108 GLY A N 1
ATOM 849 C CA . GLY A 1 108 ? -9.203 -10.525 -7.192 1.00 95.06 108 GLY A CA 1
ATOM 850 C C . GLY A 1 108 ? -8.038 -9.865 -6.440 1.00 95.06 108 GLY A C 1
ATOM 851 O O . GLY A 1 108 ? -7.825 -8.651 -6.552 1.00 95.06 108 GLY A O 1
ATOM 852 N N . PRO A 1 109 ? -7.260 -10.666 -5.689 1.00 94.50 109 PRO A N 1
ATOM 853 C CA . PRO A 1 109 ? -6.072 -10.207 -4.963 1.00 94.50 109 PRO A CA 1
ATOM 854 C C . PRO A 1 109 ? -5.038 -9.564 -5.897 1.00 94.50 109 PRO A C 1
ATOM 856 O O . PRO A 1 109 ? -4.587 -8.453 -5.634 1.00 94.50 109 PRO A O 1
ATOM 859 N N . ASP A 1 110 ? -4.749 -10.185 -7.045 1.00 91.62 110 ASP A N 1
ATOM 860 C CA . ASP A 1 110 ? -3.789 -9.661 -8.027 1.00 91.62 110 ASP A CA 1
ATOM 861 C C . ASP A 1 110 ? -4.185 -8.276 -8.551 1.00 91.62 110 ASP A C 1
ATOM 863 O O . ASP A 1 110 ? -3.351 -7.382 -8.706 1.00 91.62 110 ASP A O 1
ATOM 867 N N . GLY A 1 111 ? -5.479 -8.085 -8.825 1.00 93.44 111 GLY A N 1
ATOM 868 C CA . GLY A 1 111 ? -6.002 -6.807 -9.296 1.00 93.44 111 GLY A CA 1
ATOM 869 C C . GLY A 1 111 ? -5.904 -5.718 -8.231 1.00 93.44 111 GLY A C 1
ATOM 870 O O . GLY A 1 111 ? -5.612 -4.564 -8.551 1.00 93.44 111 GLY A O 1
ATOM 871 N N . PHE A 1 112 ? -6.100 -6.086 -6.964 1.00 95.06 112 PHE A N 1
ATOM 872 C CA . PHE A 1 112 ? -5.905 -5.181 -5.838 1.00 95.06 112 PHE A CA 1
ATOM 873 C C . PHE A 1 112 ? -4.427 -4.795 -5.676 1.00 95.06 112 PHE A C 1
ATOM 875 O O . PHE A 1 112 ? -4.122 -3.610 -5.538 1.00 95.06 112 PHE A O 1
ATOM 882 N N . TYR A 1 113 ? -3.503 -5.754 -5.784 1.00 92.62 113 TYR A N 1
ATOM 883 C CA . TYR A 1 113 ? -2.059 -5.498 -5.693 1.00 92.62 113 TYR A CA 1
ATOM 884 C C . TYR A 1 113 ? -1.569 -4.579 -6.808 1.00 92.62 113 TYR A C 1
ATOM 886 O O . TYR A 1 113 ? -0.901 -3.585 -6.532 1.00 92.62 113 TYR A O 1
ATOM 894 N N . ALA A 1 114 ? -1.996 -4.828 -8.048 1.00 91.62 114 ALA A N 1
ATOM 895 C CA . ALA A 1 114 ? -1.667 -3.962 -9.175 1.00 91.62 114 ALA A CA 1
ATOM 896 C C . ALA A 1 114 ? -2.152 -2.513 -8.967 1.00 91.62 114 ALA A C 1
ATOM 898 O O . ALA A 1 114 ? -1.485 -1.559 -9.381 1.00 91.62 114 ALA A O 1
ATOM 899 N N . GLU A 1 115 ? -3.305 -2.317 -8.314 1.00 94.56 115 GLU A N 1
ATOM 900 C CA . GLU A 1 115 ? -3.781 -0.974 -7.973 1.00 94.56 115 GLU A CA 1
ATOM 901 C C . GLU A 1 115 ? -2.933 -0.332 -6.862 1.00 94.56 115 GLU A C 1
ATOM 903 O O . GLU A 1 115 ? -2.610 0.855 -6.968 1.00 94.56 115 GLU A O 1
ATOM 908 N N . LEU A 1 116 ? -2.515 -1.090 -5.839 1.00 94.25 116 LEU A N 1
ATOM 909 C CA . LEU A 1 116 ? -1.596 -0.596 -4.807 1.00 94.25 116 LEU A CA 1
ATOM 910 C C . LEU A 1 116 ? -0.239 -0.180 -5.398 1.00 94.25 116 LEU A C 1
ATOM 912 O O . LEU A 1 116 ? 0.216 0.930 -5.113 1.00 94.25 116 LEU A O 1
ATOM 916 N N . ASP A 1 117 ? 0.350 -0.984 -6.285 1.00 91.62 117 ASP A N 1
ATOM 917 C CA . ASP A 1 117 ? 1.618 -0.668 -6.962 1.00 91.62 117 ASP A CA 1
ATOM 918 C C . ASP A 1 117 ? 1.514 0.619 -7.782 1.00 91.62 117 ASP A C 1
ATOM 920 O O . ASP A 1 117 ? 2.351 1.521 -7.708 1.00 91.62 117 ASP A O 1
ATOM 924 N N . LYS A 1 118 ? 0.431 0.763 -8.547 1.00 93.50 118 LYS A N 1
ATOM 925 C CA . LYS A 1 118 ? 0.154 1.971 -9.331 1.00 93.50 118 LYS A CA 1
ATOM 926 C C . LYS A 1 118 ? 0.010 3.214 -8.450 1.00 93.50 118 LYS A C 1
ATOM 928 O O . LYS A 1 118 ? 0.455 4.299 -8.842 1.00 93.50 118 LYS A O 1
ATOM 933 N N . LEU A 1 119 ? -0.621 3.086 -7.283 1.00 93.94 119 LEU A N 1
ATOM 934 C CA . LEU A 1 119 ? -0.751 4.174 -6.315 1.00 93.94 119 LEU A CA 1
ATOM 935 C C . LEU A 1 119 ? 0.593 4.529 -5.680 1.00 93.94 119 LEU A C 1
ATOM 937 O O . LEU A 1 119 ? 0.900 5.719 -5.574 1.00 93.94 119 LEU A O 1
ATOM 941 N N . LYS A 1 120 ? 1.402 3.527 -5.327 1.00 93.00 120 LYS A N 1
ATOM 942 C CA . LYS A 1 120 ? 2.758 3.709 -4.809 1.00 93.00 120 LYS A CA 1
ATOM 943 C C . LYS A 1 120 ? 3.646 4.426 -5.825 1.00 93.00 120 LYS A C 1
ATOM 945 O O . LYS A 1 120 ? 4.158 5.496 -5.516 1.00 93.00 120 LYS A O 1
ATOM 950 N N . ASN A 1 121 ? 3.697 3.944 -7.065 1.00 91.62 121 ASN A N 1
ATOM 951 C CA . ASN A 1 121 ? 4.455 4.569 -8.153 1.00 91.62 121 ASN A CA 1
ATOM 952 C C . ASN A 1 121 ? 4.041 6.031 -8.384 1.00 91.62 121 ASN A C 1
ATOM 954 O O . ASN A 1 121 ? 4.866 6.909 -8.631 1.00 91.62 121 ASN A O 1
ATOM 958 N N . ARG A 1 122 ? 2.735 6.329 -8.314 1.00 95.31 122 ARG A N 1
ATOM 959 C CA . ARG A 1 122 ? 2.249 7.714 -8.415 1.00 95.31 122 ARG A CA 1
ATOM 960 C C . ARG A 1 122 ? 2.703 8.551 -7.224 1.00 95.31 122 ARG A C 1
ATOM 962 O O . ARG A 1 122 ? 3.053 9.715 -7.400 1.00 95.31 122 ARG A O 1
ATOM 969 N N . HIS A 1 123 ? 2.637 7.984 -6.029 1.00 95.50 123 HIS A N 1
ATOM 970 C CA . HIS A 1 123 ? 3.038 8.648 -4.806 1.00 95.50 123 HIS A CA 1
ATOM 971 C C . HIS A 1 123 ? 4.537 8.969 -4.816 1.00 95.50 123 HIS A C 1
ATOM 973 O O . HIS A 1 123 ? 4.894 10.118 -4.579 1.00 95.50 123 HIS A O 1
ATOM 979 N N . GLU A 1 124 ? 5.394 8.016 -5.176 1.00 94.38 124 GLU A N 1
ATOM 980 C CA . GLU A 1 124 ? 6.847 8.201 -5.290 1.00 94.38 124 GLU A CA 1
ATOM 981 C C . GLU A 1 124 ? 7.197 9.337 -6.251 1.00 94.38 124 GLU A C 1
ATOM 983 O O . GLU A 1 124 ? 7.851 10.289 -5.836 1.00 94.38 124 GLU A O 1
ATOM 988 N N . LYS A 1 125 ? 6.610 9.364 -7.454 1.00 96.00 125 LYS A N 1
ATOM 989 C CA . LYS A 1 125 ? 6.780 10.474 -8.417 1.00 96.00 125 LYS A CA 1
ATOM 990 C C . LYS A 1 125 ? 6.402 11.850 -7.861 1.00 96.00 125 LYS A C 1
ATOM 992 O O . LYS A 1 125 ? 6.906 12.878 -8.314 1.00 96.00 125 LYS A O 1
ATOM 997 N N . VAL A 1 126 ? 5.455 11.906 -6.923 1.00 96.81 126 VAL A N 1
ATOM 998 C CA . VAL A 1 126 ? 5.073 13.152 -6.240 1.00 96.81 126 VAL A CA 1
ATOM 999 C C . VAL A 1 126 ? 6.052 13.482 -5.111 1.00 96.81 126 VAL A C 1
ATOM 1001 O O . VAL A 1 126 ? 6.334 14.659 -4.893 1.00 96.81 126 VAL A O 1
ATOM 1004 N N . GLN A 1 127 ? 6.558 12.481 -4.388 1.00 95.81 127 GLN A N 1
ATOM 1005 C CA . GLN A 1 127 ? 7.518 12.673 -3.297 1.00 95.81 127 GLN A CA 1
ATOM 1006 C C . GLN A 1 127 ? 8.933 12.995 -3.794 1.00 95.81 127 GLN A C 1
ATOM 1008 O O . GLN A 1 127 ? 9.639 13.749 -3.131 1.00 95.81 127 GLN A O 1
ATOM 1013 N N . GLU A 1 128 ? 9.337 12.500 -4.965 1.00 95.88 128 GLU A N 1
ATOM 1014 C CA . GLU A 1 128 ? 10.627 12.806 -5.602 1.00 95.88 128 GLU A CA 1
ATOM 1015 C C . GLU A 1 128 ? 10.833 14.310 -5.798 1.00 95.88 128 GLU A C 1
ATOM 1017 O O . GLU A 1 128 ? 11.940 14.812 -5.628 1.00 95.88 128 GLU A O 1
ATOM 1022 N N . LYS A 1 129 ? 9.747 15.041 -6.074 1.00 96.88 129 LYS A N 1
ATOM 1023 C CA . LYS A 1 129 ? 9.755 16.496 -6.282 1.00 96.88 129 LYS A CA 1
ATOM 1024 C C . LYS A 1 129 ? 9.866 17.309 -4.991 1.00 96.88 129 LYS A C 1
ATOM 1026 O O . LYS A 1 129 ? 9.971 18.529 -5.061 1.00 96.88 129 LYS A O 1
ATOM 1031 N N . LYS A 1 130 ? 9.765 16.671 -3.824 1.00 97.00 130 LYS A N 1
ATOM 1032 C CA . LYS A 1 130 ? 9.812 17.339 -2.518 1.00 97.00 130 LYS A CA 1
ATOM 1033 C C . LYS A 1 130 ? 11.179 17.168 -1.874 1.00 97.00 130 LYS A C 1
ATOM 1035 O O . LYS A 1 130 ? 11.866 16.172 -2.126 1.00 97.00 130 LYS A O 1
ATOM 1040 N N . SER A 1 131 ? 11.534 18.107 -0.994 1.00 96.06 131 SER A N 1
ATOM 1041 C CA . SER A 1 131 ? 12.724 17.960 -0.158 1.00 96.06 131 SER A CA 1
ATOM 1042 C C . SER A 1 131 ? 12.606 16.699 0.712 1.00 96.06 131 SER A C 1
ATOM 1044 O O . SER A 1 131 ? 11.486 16.329 1.085 1.00 96.06 131 SER A O 1
ATOM 1046 N N . PRO A 1 132 ? 13.722 16.021 1.041 1.00 95.69 132 PRO A N 1
ATOM 1047 C CA . PRO A 1 132 ? 13.704 14.798 1.844 1.00 95.69 132 PRO A CA 1
ATOM 1048 C C . PRO A 1 132 ? 12.910 14.923 3.154 1.00 95.69 132 PRO A C 1
ATOM 1050 O O . PRO A 1 132 ? 12.146 14.025 3.488 1.00 95.69 132 PRO A O 1
ATOM 1053 N N . GLU A 1 133 ? 12.999 16.071 3.827 1.00 96.31 133 GLU A N 1
ATOM 1054 C CA . GLU A 1 133 ? 12.286 16.386 5.078 1.00 96.31 133 GLU A CA 1
ATOM 1055 C C . GLU A 1 133 ? 10.760 16.470 4.913 1.00 96.31 133 GLU A C 1
ATOM 1057 O O . GLU A 1 133 ? 10.003 16.242 5.853 1.00 96.31 133 GLU A O 1
ATOM 1062 N N . GLN A 1 134 ? 10.284 16.793 3.709 1.00 96.56 134 GLN A N 1
ATOM 1063 C CA . GLN A 1 134 ? 8.860 16.921 3.392 1.00 96.56 134 GLN A CA 1
ATOM 1064 C C . GLN A 1 134 ? 8.260 15.637 2.805 1.00 96.56 134 GLN A C 1
ATOM 1066 O O . GLN A 1 134 ? 7.054 15.595 2.506 1.00 96.56 134 GLN A O 1
ATOM 1071 N N . ARG A 1 135 ? 9.079 14.599 2.590 1.00 96.12 135 ARG A N 1
ATOM 1072 C CA . ARG A 1 135 ? 8.607 13.333 2.035 1.00 96.12 135 ARG A CA 1
ATOM 1073 C C . ARG A 1 135 ? 7.725 12.625 3.054 1.00 96.12 135 ARG A C 1
ATOM 1075 O O . ARG A 1 135 ? 8.069 12.475 4.218 1.00 96.12 135 ARG A O 1
ATOM 1082 N N . LYS A 1 136 ? 6.555 12.188 2.597 1.00 95.19 136 LYS A N 1
ATOM 1083 C CA . LYS A 1 136 ? 5.629 11.371 3.395 1.00 95.19 136 LYS A CA 1
ATOM 1084 C C . LYS A 1 136 ? 5.737 9.923 2.947 1.00 95.19 136 LYS A C 1
ATOM 1086 O O . LYS A 1 136 ? 5.922 9.692 1.755 1.00 95.19 136 LYS A O 1
ATOM 1091 N N . SER A 1 137 ? 5.570 8.978 3.866 1.00 93.19 137 SER A N 1
ATOM 1092 C CA . SER A 1 137 ? 5.480 7.553 3.537 1.00 93.19 137 SER A CA 1
ATOM 1093 C C . SER A 1 137 ? 4.166 7.234 2.825 1.00 93.19 137 SER A C 1
ATOM 1095 O O . SER A 1 137 ? 3.133 7.862 3.078 1.00 93.19 137 SER A O 1
ATOM 1097 N N . PHE A 1 138 ? 4.199 6.249 1.928 1.00 93.88 138 PHE A N 1
ATOM 1098 C CA . PHE A 1 138 ? 2.993 5.758 1.271 1.00 93.88 138 PHE A CA 1
ATOM 1099 C C . PHE A 1 138 ? 2.077 5.075 2.295 1.00 93.88 138 PHE A C 1
ATOM 1101 O O . PHE A 1 138 ? 2.535 4.288 3.120 1.00 93.88 138 PHE A O 1
ATOM 1108 N N . SER A 1 139 ? 0.780 5.380 2.249 1.00 94.06 139 SER A N 1
ATOM 1109 C CA . SER A 1 139 ? -0.203 4.771 3.145 1.00 94.06 139 SER A CA 1
ATOM 1110 C C . SER A 1 139 ? -0.857 3.565 2.470 1.00 94.06 139 SER A C 1
ATOM 1112 O O . SER A 1 139 ? -1.600 3.723 1.497 1.00 94.06 139 SER A O 1
ATOM 1114 N N . ALA A 1 140 ? -0.578 2.377 3.004 1.00 93.75 140 ALA A N 1
ATOM 1115 C CA . ALA A 1 140 ? -1.142 1.091 2.598 1.00 93.75 140 ALA A CA 1
ATOM 1116 C C . ALA A 1 140 ? -1.463 0.241 3.843 1.00 93.75 140 ALA A C 1
ATOM 1118 O O . ALA A 1 140 ? -1.005 0.578 4.941 1.00 93.75 140 ALA A O 1
ATOM 1119 N N . PRO A 1 141 ? -2.274 -0.827 3.724 1.00 94.31 141 PRO A N 1
ATOM 1120 C CA . PRO A 1 141 ? -2.488 -1.723 4.849 1.00 94.31 141 PRO A CA 1
ATOM 1121 C C . PRO A 1 141 ? -1.177 -2.402 5.263 1.00 94.31 141 PRO A C 1
ATOM 1123 O O . PRO A 1 141 ? -0.364 -2.774 4.421 1.00 94.31 141 PRO A O 1
ATOM 1126 N N . GLN A 1 142 ? -0.982 -2.562 6.573 1.00 90.06 142 GLN A N 1
ATOM 1127 C CA . GLN A 1 142 ? 0.294 -3.004 7.151 1.00 90.06 142 GLN A CA 1
ATOM 1128 C C . GLN A 1 142 ? 0.789 -4.348 6.591 1.00 90.06 142 GLN A C 1
ATOM 1130 O O . GLN A 1 142 ? 1.986 -4.530 6.441 1.00 90.06 142 GLN A O 1
ATOM 1135 N N . CYS A 1 143 ? -0.115 -5.275 6.260 1.00 88.94 143 CYS A N 1
ATOM 1136 C CA . CYS A 1 143 ? 0.228 -6.589 5.703 1.00 88.94 143 CYS A CA 1
ATOM 1137 C C . CYS A 1 143 ? 0.794 -6.542 4.270 1.00 88.94 143 CYS A C 1
ATOM 1139 O O . CYS A 1 143 ? 1.233 -7.573 3.767 1.00 88.94 143 CYS A O 1
ATOM 1141 N N . TYR A 1 144 ? 0.779 -5.369 3.629 1.00 87.50 144 TYR A N 1
ATOM 1142 C CA . TYR A 1 144 ? 1.325 -5.119 2.291 1.00 87.50 144 TYR A CA 1
ATOM 1143 C C . TYR A 1 144 ? 2.577 -4.235 2.307 1.00 87.50 144 TYR A C 1
ATOM 1145 O O . TYR A 1 144 ? 3.152 -3.955 1.255 1.00 87.50 144 TYR A O 1
ATOM 1153 N N . ILE A 1 145 ? 2.980 -3.757 3.486 1.00 84.69 145 ILE A N 1
ATOM 1154 C CA . ILE A 1 145 ? 4.197 -2.975 3.682 1.00 84.69 145 ILE A CA 1
ATOM 1155 C C . ILE A 1 145 ? 5.209 -3.911 4.334 1.00 84.69 145 ILE A C 1
ATOM 1157 O O . ILE A 1 145 ? 4.989 -4.380 5.449 1.00 84.69 145 ILE A O 1
ATOM 1161 N N . ASP A 1 146 ? 6.320 -4.172 3.659 1.00 72.69 146 ASP A N 1
ATOM 1162 C CA . ASP A 1 146 ? 7.427 -4.896 4.268 1.00 72.69 146 ASP A CA 1
ATOM 1163 C C . ASP A 1 146 ? 8.042 -4.060 5.378 1.00 72.69 146 ASP A C 1
ATOM 1165 O O . ASP A 1 146 ? 8.103 -2.830 5.308 1.00 72.69 146 ASP A O 1
ATOM 1169 N N . HIS A 1 147 ? 8.578 -4.737 6.389 1.00 53.84 147 HIS A N 1
ATOM 1170 C CA . HIS A 1 147 ? 9.283 -4.100 7.501 1.00 53.84 147 HIS A CA 1
ATOM 1171 C C . HIS A 1 147 ? 10.445 -3.200 7.038 1.00 53.84 147 HIS A C 1
ATOM 1173 O O . HIS A 1 147 ? 10.797 -2.252 7.734 1.00 53.84 147 HIS A O 1
ATOM 1179 N N . ASN A 1 148 ? 10.966 -3.424 5.827 1.00 58.84 148 ASN A N 1
ATOM 1180 C CA . ASN A 1 148 ? 12.016 -2.611 5.213 1.00 58.84 148 ASN A CA 1
ATOM 1181 C C . ASN A 1 148 ? 11.483 -1.400 4.420 1.00 58.84 148 ASN A C 1
ATOM 1183 O O . ASN A 1 148 ? 12.238 -0.763 3.689 1.00 58.84 148 ASN A O 1
ATOM 1187 N N . GLY A 1 149 ? 10.184 -1.088 4.487 1.00 57.12 149 GLY A N 1
ATOM 1188 C CA . GLY A 1 149 ? 9.568 0.002 3.718 1.00 57.12 149 GLY A CA 1
ATOM 1189 C C . GLY A 1 149 ? 9.436 -0.281 2.215 1.00 57.12 149 GLY A C 1
ATOM 1190 O O . GLY A 1 149 ? 8.848 0.519 1.481 1.00 57.12 149 GLY A O 1
ATOM 1191 N N . GLY A 1 150 ? 9.918 -1.439 1.751 1.00 58.84 150 GLY A N 1
ATOM 1192 C CA . GLY A 1 150 ? 9.465 -2.031 0.500 1.00 58.84 150 GLY A CA 1
ATOM 1193 C C . GLY A 1 150 ? 7.964 -2.291 0.599 1.00 58.84 150 GLY A C 1
ATOM 1194 O O . GLY A 1 150 ? 7.465 -2.670 1.649 1.00 58.84 150 GLY A O 1
ATOM 1195 N N . MET A 1 151 ? 7.209 -2.084 -0.481 1.00 53.72 151 MET A N 1
ATOM 1196 C CA . MET A 1 151 ? 6.003 -2.910 -0.582 1.00 53.72 151 MET A CA 1
ATOM 1197 C C . MET A 1 151 ? 6.570 -4.291 -0.831 1.00 53.72 151 MET A C 1
ATOM 1199 O O . MET A 1 151 ? 7.477 -4.383 -1.669 1.00 53.72 151 MET A O 1
ATOM 1203 N N . THR A 1 152 ? 6.046 -5.316 -0.161 1.00 52.94 152 THR A N 1
ATOM 1204 C CA . THR A 1 152 ? 6.228 -6.669 -0.670 1.00 52.94 152 THR A CA 1
ATOM 1205 C C . THR A 1 152 ? 5.721 -6.558 -2.078 1.00 52.94 152 THR A C 1
ATOM 1207 O O . THR A 1 152 ? 4.526 -6.348 -2.303 1.00 52.94 152 THR A O 1
ATOM 1210 N N . SER A 1 153 ? 6.637 -6.593 -3.039 1.00 48.22 153 SER A N 1
ATOM 1211 C CA . SER A 1 153 ? 6.245 -6.912 -4.383 1.00 48.22 153 SER A CA 1
ATOM 1212 C C . SER A 1 153 ? 5.713 -8.326 -4.206 1.00 48.22 153 SER A C 1
ATOM 1214 O O . SER A 1 153 ? 6.458 -9.294 -4.193 1.00 48.22 153 SER A O 1
ATOM 1216 N N . LEU A 1 154 ? 4.410 -8.453 -3.947 1.00 48.62 154 LEU A N 1
ATOM 1217 C CA . LEU A 1 154 ? 3.693 -9.698 -4.174 1.00 48.62 154 LEU A CA 1
ATOM 1218 C C . LEU A 1 154 ? 3.707 -9.989 -5.688 1.00 48.62 154 LEU A C 1
ATOM 1220 O O . LEU A 1 154 ? 3.411 -11.101 -6.098 1.00 48.62 154 LEU A O 1
ATOM 1224 N N . GLY A 1 155 ? 4.168 -9.012 -6.487 1.00 40.72 155 GLY A N 1
ATOM 1225 C CA . GLY A 1 155 ? 4.946 -9.175 -7.708 1.00 40.72 155 GLY A CA 1
ATOM 1226 C C . GLY A 1 155 ? 6.430 -9.546 -7.499 1.00 40.72 155 GLY A C 1
ATOM 1227 O O . GLY A 1 155 ? 7.293 -9.005 -8.189 1.00 40.72 155 GLY A O 1
ATOM 1228 N N . GLY A 1 156 ? 6.755 -10.509 -6.631 1.00 44.44 156 GLY A N 1
ATOM 1229 C CA . GLY A 1 156 ? 7.646 -11.570 -7.100 1.00 44.44 156 GLY A CA 1
ATOM 1230 C C . GLY A 1 156 ? 7.007 -12.099 -8.387 1.00 44.44 156 GLY A C 1
ATOM 1231 O O . GLY A 1 156 ? 5.777 -12.066 -8.462 1.00 44.44 156 GLY A O 1
ATOM 1232 N N . PRO A 1 157 ? 7.785 -12.430 -9.430 1.00 41.16 157 PRO A N 1
ATOM 1233 C CA . PRO A 1 157 ? 7.291 -12.597 -10.800 1.00 41.16 157 PRO A CA 1
ATOM 1234 C C . PRO A 1 157 ? 5.888 -13.215 -10.813 1.00 41.16 157 PRO A C 1
ATOM 1236 O O . PRO A 1 157 ? 5.719 -14.354 -10.409 1.00 41.16 157 PRO A O 1
ATOM 1239 N N . SER A 1 158 ? 4.903 -12.378 -11.156 1.00 39.06 158 SER A N 1
ATOM 1240 C CA . SER A 1 158 ? 3.454 -12.612 -11.188 1.00 39.06 158 SER A CA 1
ATOM 1241 C C . SER A 1 158 ? 2.953 -14.037 -10.846 1.00 39.06 158 SER A C 1
ATOM 1243 O O . SER A 1 158 ? 3.275 -14.980 -11.573 1.00 39.06 158 SER A O 1
ATOM 1245 N N . PRO A 1 159 ? 1.989 -14.202 -9.914 1.00 41.34 159 PRO A N 1
ATOM 1246 C CA . PRO A 1 159 ? 1.273 -15.469 -9.708 1.00 41.34 159 PRO A CA 1
ATOM 1247 C C . PRO A 1 159 ? 0.424 -15.928 -10.908 1.00 41.34 159 PRO A C 1
ATOM 1249 O O . PRO A 1 159 ? -0.189 -16.991 -10.853 1.00 41.34 159 PRO A O 1
ATOM 1252 N N . ARG A 1 160 ? 0.437 -15.212 -12.048 1.00 37.91 160 ARG A N 1
ATOM 1253 C CA . ARG A 1 160 ? -0.014 -15.770 -13.340 1.00 37.91 160 ARG A CA 1
ATOM 1254 C C . ARG A 1 160 ? 0.845 -16.922 -13.852 1.00 37.91 160 ARG A C 1
ATOM 1256 O O . ARG A 1 160 ? 0.574 -17.451 -14.929 1.00 37.91 160 ARG A O 1
ATOM 1263 N N . ARG A 1 161 ? 1.828 -17.361 -13.076 1.00 39.06 161 ARG A N 1
ATOM 1264 C CA . ARG A 1 161 ? 2.371 -18.700 -13.180 1.00 39.06 161 ARG A CA 1
ATOM 1265 C C . ARG A 1 161 ? 2.358 -19.368 -11.804 1.00 39.06 161 ARG A C 1
ATOM 1267 O O . ARG A 1 161 ? 3.390 -19.476 -11.159 1.00 39.06 161 ARG A O 1
ATOM 1274 N N . LEU A 1 162 ? 1.225 -19.978 -11.447 1.00 39.31 162 LEU A N 1
ATOM 1275 C CA . LEU A 1 162 ? 1.245 -21.336 -10.881 1.00 39.31 162 LEU A CA 1
ATOM 1276 C C . LEU A 1 162 ? 1.891 -22.290 -11.906 1.00 39.31 162 LEU A C 1
ATOM 1278 O O . LEU A 1 162 ? 1.272 -23.225 -12.399 1.00 39.31 162 LEU A O 1
ATOM 1282 N N . PHE A 1 163 ? 3.130 -22.010 -12.301 1.00 39.31 163 PHE A N 1
ATOM 1283 C CA . PHE A 1 163 ? 3.989 -23.022 -12.851 1.00 39.31 163 PHE A CA 1
ATOM 1284 C C . PHE A 1 163 ? 4.644 -23.623 -11.621 1.00 39.31 163 PHE A C 1
ATOM 1286 O O . PHE A 1 163 ? 5.535 -23.047 -11.012 1.00 39.31 163 PHE A O 1
ATOM 1293 N N . THR A 1 164 ? 4.214 -24.834 -11.312 1.00 43.00 164 THR A N 1
ATOM 1294 C CA . THR A 1 164 ? 5.007 -25.864 -10.640 1.00 43.00 164 THR A CA 1
ATOM 1295 C C . THR A 1 164 ? 6.376 -26.102 -11.296 1.00 43.00 164 THR A C 1
ATOM 1297 O O . THR A 1 164 ? 7.141 -26.931 -10.820 1.00 43.00 164 THR A O 1
ATOM 1300 N N . ASN A 1 165 ? 6.719 -25.378 -12.362 1.00 47.53 165 ASN A N 1
ATOM 1301 C CA . ASN A 1 165 ? 8.065 -25.315 -12.887 1.00 47.53 165 ASN A CA 1
ATOM 1302 C C . ASN A 1 165 ? 8.806 -24.215 -12.135 1.00 47.53 165 ASN A C 1
ATOM 1304 O O . ASN A 1 165 ? 8.802 -23.049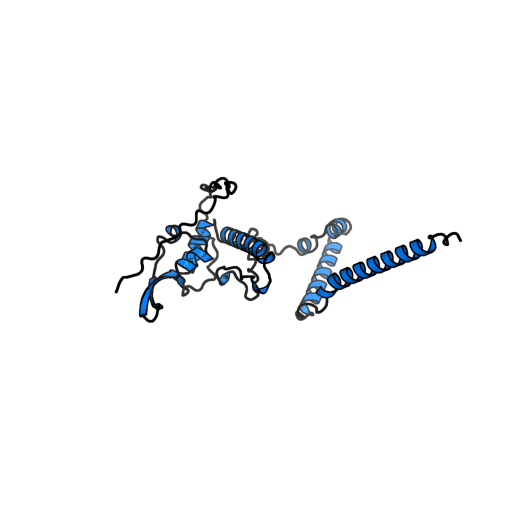 -12.536 1.00 47.53 165 ASN A O 1
ATOM 1308 N N . ILE A 1 166 ? 9.497 -24.622 -11.067 1.00 58.53 166 ILE A N 1
ATOM 1309 C CA . ILE A 1 166 ? 10.835 -24.084 -10.810 1.00 58.53 166 ILE A CA 1
ATOM 1310 C C . ILE A 1 166 ? 11.482 -23.978 -12.198 1.00 58.53 166 ILE A C 1
ATOM 1312 O O . ILE A 1 166 ? 11.530 -25.015 -12.873 1.00 58.53 166 ILE A O 1
ATOM 1316 N N . PRO A 1 167 ? 11.830 -22.767 -12.688 1.00 62.53 167 PRO A N 1
ATOM 1317 C CA . PRO A 1 167 ? 12.401 -22.630 -14.017 1.00 62.53 167 PRO A CA 1
ATOM 1318 C C . PRO A 1 167 ? 13.520 -23.646 -14.104 1.00 62.53 167 PRO A C 1
ATOM 1320 O O . PRO A 1 167 ? 14.343 -23.736 -13.187 1.00 62.53 167 PRO A O 1
ATOM 1323 N N . THR A 1 168 ? 13.473 -24.482 -15.140 1.00 73.69 168 THR A N 1
ATOM 1324 C CA . THR A 1 168 ? 14.495 -25.517 -15.283 1.00 73.69 168 THR A CA 1
ATOM 1325 C C . THR A 1 168 ? 15.855 -24.829 -15.234 1.00 73.69 168 THR A C 1
ATOM 1327 O O . THR A 1 168 ? 15.972 -23.657 -15.609 1.00 73.69 168 THR A O 1
ATOM 1330 N N . LEU A 1 169 ? 16.887 -25.530 -14.763 1.00 75.94 169 LEU A N 1
ATOM 1331 C CA . LEU A 1 169 ? 18.246 -24.985 -14.678 1.00 75.94 169 LEU A CA 1
ATOM 1332 C C . LEU A 1 169 ? 18.632 -24.232 -15.975 1.00 75.94 169 LEU A C 1
ATOM 1334 O O . LEU A 1 169 ? 19.248 -23.173 -15.959 1.00 75.94 169 LEU A O 1
ATOM 1338 N N . GLU A 1 170 ? 18.153 -24.730 -17.115 1.00 78.56 170 GLU A N 1
ATOM 1339 C CA . GLU A 1 170 ? 18.325 -24.134 -18.433 1.00 78.56 170 GLU A CA 1
ATOM 1340 C C . GLU A 1 170 ? 17.625 -22.778 -18.642 1.00 78.56 170 GLU A C 1
ATOM 1342 O O . GLU A 1 170 ? 18.207 -21.867 -19.233 1.00 78.56 170 GLU A O 1
ATOM 1347 N N . GLU A 1 171 ? 16.403 -22.586 -18.151 1.00 81.75 171 GLU A N 1
ATOM 1348 C CA . GLU A 1 171 ? 15.672 -21.318 -18.278 1.00 81.75 171 GLU A CA 1
ATOM 1349 C C . GLU A 1 171 ? 16.315 -20.201 -17.447 1.00 81.75 171 GLU A C 1
ATOM 1351 O O . GLU A 1 171 ? 16.380 -19.054 -17.896 1.00 81.75 171 GLU A O 1
ATOM 1356 N N . ARG A 1 172 ? 16.861 -20.535 -16.269 1.00 82.00 172 ARG A N 1
ATOM 1357 C CA . ARG A 1 172 ? 17.553 -19.574 -15.394 1.00 82.00 172 ARG A CA 1
ATOM 1358 C C . ARG A 1 172 ? 18.774 -18.963 -16.090 1.00 82.00 172 ARG A C 1
ATOM 1360 O O . ARG A 1 172 ? 18.952 -17.745 -16.074 1.00 82.00 172 ARG A O 1
ATOM 1367 N N . TRP A 1 173 ? 19.570 -19.787 -16.767 1.00 82.31 173 TRP A N 1
ATOM 1368 C CA . TRP A 1 173 ? 20.855 -19.378 -17.341 1.00 82.31 173 TRP A CA 1
ATOM 1369 C C . TRP A 1 173 ? 20.794 -18.971 -18.828 1.00 82.31 173 TRP A C 1
ATOM 1371 O O . TRP A 1 173 ? 21.755 -18.427 -19.366 1.00 82.31 173 TRP A O 1
ATOM 1381 N N . THR A 1 174 ? 19.649 -19.119 -19.505 1.00 78.62 174 THR A N 1
ATOM 1382 C CA . THR A 1 174 ? 19.450 -18.683 -20.911 1.00 78.62 174 THR A CA 1
ATOM 1383 C C . THR A 1 174 ? 18.853 -17.274 -21.063 1.00 78.62 174 THR A C 1
ATOM 1385 O O . THR A 1 174 ? 18.451 -16.866 -22.162 1.00 78.62 174 THR A O 1
ATOM 1388 N N . CYS A 1 175 ? 18.821 -16.493 -19.978 1.00 72.94 175 CYS A N 1
ATOM 1389 C CA . CYS A 1 175 ? 18.236 -15.149 -19.957 1.00 72.94 175 CYS A CA 1
ATOM 1390 C C . CYS A 1 175 ? 19.056 -14.094 -20.724 1.00 72.94 175 CYS A C 1
ATOM 1392 O O . CYS A 1 175 ? 18.504 -13.065 -21.114 1.00 72.94 175 CYS A O 1
ATOM 1394 N N . THR A 1 176 ? 20.348 -14.329 -20.991 1.00 78.94 176 THR A N 1
ATOM 1395 C CA . THR A 1 176 ? 21.173 -13.391 -21.770 1.00 78.94 176 THR A CA 1
ATOM 1396 C C . THR A 1 176 ? 21.262 -13.805 -23.248 1.00 78.94 176 THR A C 1
ATOM 1398 O O . THR A 1 176 ? 21.460 -14.987 -23.553 1.00 78.94 176 THR A O 1
ATOM 1401 N N . PRO A 1 177 ? 21.172 -12.858 -24.206 1.00 79.44 177 PRO A N 1
ATOM 1402 C CA . PRO A 1 177 ? 21.268 -13.166 -25.638 1.00 79.44 177 PRO A CA 1
ATOM 1403 C C . PRO A 1 177 ? 22.553 -13.913 -26.020 1.00 79.44 177 PRO A C 1
ATOM 1405 O O . PRO A 1 177 ? 22.532 -14.781 -26.889 1.00 79.44 177 PRO A O 1
ATOM 1408 N N . LYS A 1 178 ? 23.663 -13.613 -25.333 1.00 83.56 178 LYS A N 1
ATOM 1409 C CA . LYS A 1 178 ? 24.973 -14.230 -25.572 1.00 83.56 178 LYS A CA 1
ATOM 1410 C C . LYS A 1 178 ? 25.000 -15.710 -25.178 1.00 83.56 178 LYS A C 1
ATOM 1412 O O . LYS A 1 178 ? 25.487 -16.530 -25.949 1.00 83.56 178 LYS A O 1
ATOM 1417 N N . LEU A 1 179 ? 24.423 -16.069 -24.029 1.00 85.25 179 LEU A N 1
ATOM 1418 C CA . LEU A 1 179 ? 24.320 -17.469 -23.597 1.00 85.25 179 LEU A CA 1
ATOM 1419 C C . LEU A 1 179 ? 23.361 -18.265 -24.490 1.00 85.25 179 LEU A C 1
ATOM 1421 O O . LEU A 1 179 ? 23.638 -19.415 -24.821 1.00 85.25 179 LEU A O 1
ATOM 1425 N N . ARG A 1 180 ? 22.293 -17.631 -24.989 1.00 86.75 180 ARG A N 1
ATOM 1426 C CA . ARG A 1 180 ? 21.382 -18.261 -25.957 1.00 86.75 180 ARG A CA 1
ATOM 1427 C C . ARG A 1 180 ? 22.065 -18.587 -27.289 1.00 86.75 180 ARG A C 1
ATOM 1429 O O . ARG A 1 180 ? 21.791 -19.636 -27.860 1.00 86.75 180 ARG A O 1
ATOM 1436 N N . GLN A 1 181 ? 22.957 -17.718 -27.768 1.00 90.12 181 GLN A N 1
ATOM 1437 C CA . GLN A 1 181 ? 23.755 -17.981 -28.974 1.00 90.12 181 GLN A CA 1
ATOM 1438 C C . GLN A 1 181 ? 24.779 -19.103 -28.761 1.00 90.12 181 GLN A C 1
ATOM 1440 O O . GLN A 1 181 ? 25.036 -19.878 -29.679 1.00 90.12 181 GLN A O 1
ATOM 1445 N N . LEU A 1 182 ? 25.351 -19.203 -27.558 1.00 89.44 182 LEU A N 1
ATOM 1446 C CA . LEU A 1 182 ? 26.307 -20.256 -27.215 1.00 89.44 182 LEU A CA 1
ATOM 1447 C C . LEU A 1 182 ? 25.650 -21.634 -27.088 1.00 89.44 182 LEU A C 1
ATOM 1449 O O . LEU A 1 182 ? 26.277 -22.614 -27.472 1.00 89.44 182 LEU A O 1
ATOM 1453 N N . ARG A 1 183 ? 24.387 -21.715 -26.647 1.00 90.62 183 ARG A N 1
ATOM 1454 C CA . ARG A 1 183 ? 23.644 -22.983 -26.517 1.00 90.62 183 ARG A CA 1
ATOM 1455 C C . ARG A 1 183 ? 23.682 -23.839 -27.787 1.00 90.62 183 ARG A C 1
ATOM 1457 O O . ARG A 1 183 ? 23.866 -25.041 -27.698 1.00 90.62 183 ARG A O 1
ATOM 1464 N N . GLY A 1 184 ? 23.547 -23.224 -28.965 1.00 90.81 184 GLY A N 1
ATOM 1465 C CA . GLY A 1 184 ? 23.566 -23.941 -30.247 1.00 90.81 184 GLY A CA 1
ATOM 1466 C C . GLY A 1 184 ? 24.951 -24.405 -30.715 1.00 90.81 184 GLY A C 1
ATOM 1467 O O . GLY A 1 184 ? 25.042 -25.025 -31.767 1.00 90.81 184 GLY A O 1
ATOM 1468 N N . ARG A 1 185 ? 26.028 -24.074 -29.987 1.00 95.44 185 ARG A N 1
ATOM 1469 C CA . ARG A 1 185 ? 27.416 -24.428 -30.340 1.00 95.44 185 ARG A CA 1
ATOM 1470 C C . ARG A 1 185 ? 27.972 -25.612 -29.555 1.00 95.44 185 ARG A C 1
ATOM 1472 O O . ARG A 1 185 ? 29.069 -26.064 -29.866 1.00 95.44 185 ARG A O 1
ATOM 1479 N N . PHE A 1 186 ? 27.262 -26.069 -28.531 1.00 93.88 186 PHE A N 1
ATOM 1480 C CA . PHE A 1 186 ? 27.709 -27.141 -27.655 1.00 93.88 186 PHE A CA 1
ATOM 1481 C C . PHE A 1 186 ? 26.759 -28.328 -27.746 1.00 93.88 186 PHE A C 1
ATOM 1483 O O . PHE A 1 186 ? 25.551 -28.158 -27.906 1.00 93.88 186 PHE A O 1
ATOM 1490 N N . GLU A 1 187 ? 27.311 -29.529 -27.591 1.00 96.06 187 GLU A N 1
ATOM 1491 C CA . GLU A 1 187 ? 26.507 -30.731 -27.396 1.00 96.06 187 GLU A CA 1
ATOM 1492 C C . GLU A 1 187 ? 25.628 -30.586 -26.134 1.00 96.06 187 GLU A C 1
ATOM 1494 O O . GLU A 1 187 ? 26.083 -30.004 -25.138 1.00 96.06 187 GLU A O 1
ATOM 1499 N N . PRO A 1 188 ? 24.390 -31.125 -26.119 1.00 93.12 188 PRO A N 1
ATOM 1500 C CA . PRO A 1 188 ? 23.440 -30.916 -25.021 1.00 93.12 188 PRO A CA 1
ATOM 1501 C C . PRO A 1 188 ? 23.986 -31.262 -23.629 1.00 93.12 188 PRO A C 1
ATOM 1503 O O . PRO A 1 188 ? 23.702 -30.563 -22.656 1.00 93.12 188 PRO A O 1
ATOM 1506 N N . TRP A 1 189 ? 24.803 -32.311 -23.524 1.00 94.81 189 TRP A N 1
ATOM 1507 C CA . TRP A 1 189 ? 25.392 -32.740 -22.254 1.00 94.81 189 TRP A CA 1
ATOM 1508 C C . TRP A 1 189 ? 26.460 -31.758 -21.734 1.00 94.81 189 TRP A C 1
ATOM 1510 O O . TRP A 1 189 ? 26.533 -31.519 -20.529 1.00 94.81 189 TRP A O 1
ATOM 1520 N N . VAL A 1 190 ? 27.247 -31.138 -22.626 1.00 94.56 190 VAL A N 1
ATOM 1521 C CA . VAL A 1 190 ? 28.250 -30.115 -22.266 1.00 94.56 190 VAL A CA 1
ATOM 1522 C C . VAL A 1 190 ? 27.542 -28.881 -21.727 1.00 94.56 190 VAL A C 1
ATOM 1524 O O . VAL A 1 190 ? 27.925 -28.329 -20.697 1.00 94.56 190 VAL A O 1
ATOM 1527 N N . TRP A 1 191 ? 26.466 -28.477 -22.402 1.00 93.81 191 TRP A N 1
ATOM 1528 C CA . TRP A 1 191 ? 25.644 -27.349 -21.989 1.00 93.81 191 TRP A CA 1
ATOM 1529 C C . TRP A 1 191 ? 25.046 -27.562 -20.591 1.00 93.81 191 TRP A C 1
ATOM 1531 O O . TRP A 1 191 ? 25.161 -26.687 -19.734 1.00 93.81 191 TRP A O 1
ATOM 1541 N N . GLN A 1 192 ? 24.489 -28.746 -20.318 1.00 92.06 192 GLN A N 1
ATOM 1542 C CA . GLN A 1 192 ? 23.968 -29.091 -18.990 1.00 92.06 192 GLN A CA 1
ATOM 1543 C C . GLN A 1 192 ? 25.054 -29.068 -17.905 1.00 92.06 192 GLN A C 1
ATOM 1545 O O . GLN A 1 192 ? 24.815 -28.532 -16.823 1.00 92.06 192 GLN A O 1
ATOM 1550 N N . ALA A 1 193 ? 26.253 -29.588 -18.192 1.00 93.31 193 ALA A N 1
ATOM 1551 C CA . ALA A 1 193 ? 27.377 -29.557 -17.256 1.00 93.31 193 ALA A CA 1
ATOM 1552 C C . ALA A 1 193 ? 27.832 -28.121 -16.934 1.00 93.31 193 ALA A C 1
ATOM 1554 O O . ALA A 1 193 ? 28.093 -27.800 -15.775 1.00 93.31 193 ALA A O 1
ATOM 1555 N N . MET A 1 194 ? 27.873 -27.235 -17.936 1.00 90.75 194 MET A N 1
ATOM 1556 C CA . MET A 1 194 ? 28.207 -25.819 -17.736 1.00 90.75 194 MET A CA 1
ATOM 1557 C C . MET A 1 194 ? 27.163 -25.090 -16.887 1.00 90.75 194 MET A C 1
ATOM 1559 O O . MET A 1 194 ? 27.533 -24.352 -15.978 1.00 90.75 194 MET A O 1
ATOM 1563 N N . ILE A 1 195 ? 25.871 -25.302 -17.161 1.00 92.06 195 ILE A N 1
ATOM 1564 C CA . ILE A 1 195 ? 24.788 -24.705 -16.369 1.00 92.06 195 ILE A CA 1
ATOM 1565 C C . ILE A 1 195 ? 24.872 -25.186 -14.915 1.00 92.06 195 ILE A C 1
ATOM 1567 O O . ILE A 1 195 ? 24.757 -24.371 -14.004 1.00 92.06 195 ILE A O 1
ATOM 1571 N N . LYS A 1 196 ? 25.119 -26.483 -14.692 1.00 90.88 196 LYS A N 1
ATOM 1572 C CA . LYS A 1 196 ? 25.282 -27.043 -13.345 1.00 90.88 196 LYS A CA 1
ATOM 1573 C C . LYS A 1 196 ? 26.420 -26.369 -12.574 1.00 90.88 196 LYS A C 1
ATOM 1575 O O . LYS A 1 196 ? 26.215 -25.956 -11.441 1.00 90.88 196 LYS A O 1
ATOM 1580 N N . ASN A 1 197 ? 27.575 -26.185 -13.210 1.00 92.69 197 ASN A N 1
ATOM 1581 C CA . ASN A 1 197 ? 28.725 -25.525 -12.587 1.00 92.69 197 ASN A CA 1
ATOM 1582 C C . ASN A 1 197 ? 28.451 -24.035 -12.285 1.00 92.69 197 ASN A C 1
ATOM 1584 O O . ASN A 1 197 ? 28.825 -23.525 -11.235 1.00 92.69 197 ASN A O 1
ATOM 1588 N N . LEU A 1 198 ? 27.739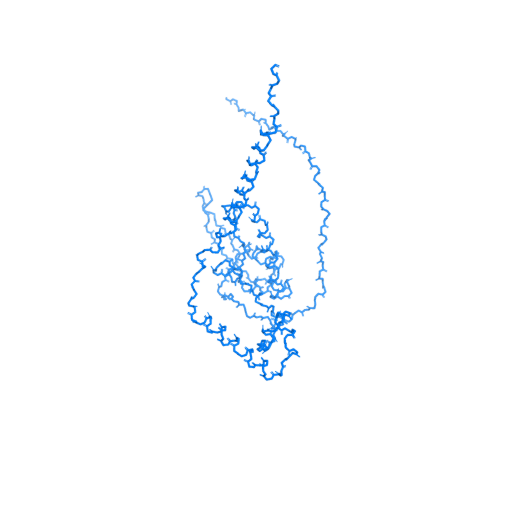 -23.328 -13.171 1.00 89.00 198 LEU A N 1
ATOM 1589 C CA . LEU A 1 198 ? 27.316 -21.946 -12.911 1.00 89.00 198 LEU A CA 1
ATOM 1590 C C . LEU A 1 198 ? 26.380 -21.836 -11.698 1.00 89.00 198 LEU A C 1
ATOM 1592 O O . LEU A 1 198 ? 26.522 -20.899 -10.914 1.00 89.00 198 LEU A O 1
ATOM 1596 N N . ASP A 1 199 ? 25.456 -22.785 -11.538 1.00 87.94 199 ASP A N 1
ATOM 1597 C CA . ASP A 1 199 ? 24.535 -22.825 -10.396 1.00 87.94 199 ASP A CA 1
ATOM 1598 C C . ASP A 1 199 ? 25.289 -23.124 -9.088 1.00 87.94 199 ASP A C 1
ATOM 1600 O O . ASP A 1 199 ? 25.124 -22.395 -8.116 1.00 87.94 199 ASP A O 1
ATOM 1604 N N . GLU A 1 200 ? 26.220 -24.086 -9.097 1.00 90.31 200 GLU A N 1
ATOM 1605 C CA . GLU A 1 200 ? 27.093 -24.391 -7.951 1.00 90.31 200 GLU A CA 1
ATOM 1606 C C . GLU A 1 200 ? 27.967 -23.190 -7.548 1.00 90.31 200 GLU A C 1
ATOM 1608 O O . GLU A 1 200 ? 28.083 -22.872 -6.364 1.00 90.31 200 GLU A O 1
ATOM 1613 N N . MET A 1 201 ? 28.541 -22.462 -8.514 1.00 86.38 201 MET A N 1
ATOM 1614 C CA . MET A 1 201 ? 29.292 -21.235 -8.224 1.00 86.38 201 MET A CA 1
ATOM 1615 C C . MET A 1 201 ? 28.401 -20.128 -7.658 1.00 86.38 201 MET A C 1
ATOM 1617 O O . MET A 1 201 ? 28.849 -19.357 -6.809 1.00 86.38 201 MET A O 1
ATOM 1621 N N . GLN A 1 202 ? 27.154 -20.015 -8.121 1.00 85.12 202 GLN A N 1
ATOM 1622 C CA . GLN A 1 202 ? 26.221 -19.025 -7.595 1.00 85.12 202 GLN A CA 1
ATOM 1623 C C . GLN A 1 202 ? 25.783 -19.362 -6.167 1.00 85.12 202 GLN A C 1
ATOM 1625 O O . GLN A 1 202 ? 25.747 -18.465 -5.321 1.00 85.12 202 GLN A O 1
ATOM 1630 N N . ASP A 1 203 ? 25.518 -20.632 -5.877 1.00 84.12 203 ASP A N 1
ATOM 1631 C CA . ASP A 1 203 ? 25.225 -21.107 -4.525 1.00 84.12 203 ASP A CA 1
ATOM 1632 C C . ASP A 1 203 ? 26.431 -20.916 -3.600 1.00 84.12 203 ASP A C 1
ATOM 1634 O O . ASP A 1 203 ? 26.275 -20.431 -2.485 1.00 84.12 203 ASP A O 1
ATOM 1638 N N . MET A 1 204 ? 27.655 -21.159 -4.074 1.00 85.62 204 MET A N 1
ATOM 1639 C CA . MET A 1 204 ? 28.876 -20.877 -3.312 1.00 85.62 204 MET A CA 1
ATOM 1640 C C . MET A 1 204 ? 29.045 -19.372 -3.030 1.00 85.62 204 MET A C 1
ATOM 1642 O O . MET A 1 204 ? 29.279 -18.978 -1.888 1.00 85.62 204 MET A O 1
ATOM 1646 N N . MET A 1 205 ? 28.848 -18.507 -4.034 1.00 78.88 205 MET A N 1
ATOM 1647 C CA . MET A 1 205 ? 28.913 -17.047 -3.858 1.00 78.88 205 MET A CA 1
ATOM 1648 C C . MET A 1 205 ? 27.824 -16.502 -2.923 1.00 78.88 205 MET A C 1
ATOM 1650 O O . MET A 1 205 ? 28.027 -15.465 -2.293 1.00 78.88 205 MET A O 1
ATOM 1654 N N . THR A 1 206 ? 26.669 -17.166 -2.843 1.00 80.81 206 THR A N 1
ATOM 1655 C CA . THR A 1 206 ? 25.535 -16.728 -2.013 1.00 80.81 206 THR A CA 1
ATOM 1656 C C . THR A 1 206 ? 25.512 -17.369 -0.627 1.00 80.81 206 THR A C 1
ATOM 1658 O O . THR A 1 206 ? 25.003 -16.748 0.302 1.00 80.81 206 THR A O 1
ATOM 1661 N N . SER A 1 207 ? 26.086 -18.563 -0.463 1.00 79.94 207 SER A N 1
ATOM 1662 C CA . SER A 1 207 ? 26.168 -19.278 0.813 1.00 79.94 207 SER A CA 1
ATOM 1663 C C . SER A 1 207 ? 27.339 -18.810 1.677 1.00 79.94 207 SER A C 1
ATOM 1665 O O . SER A 1 207 ? 27.210 -18.797 2.899 1.00 79.94 207 SER A O 1
ATOM 1667 N N . GLU A 1 208 ? 28.477 -18.437 1.080 1.00 68.25 208 GLU A N 1
ATOM 1668 C CA . GLU A 1 208 ? 29.672 -18.044 1.846 1.00 68.25 208 GLU A CA 1
ATOM 1669 C C . GLU A 1 208 ? 29.835 -16.537 2.044 1.00 68.25 208 GLU A C 1
ATOM 1671 O O . GLU A 1 208 ? 30.650 -16.116 2.864 1.00 68.25 208 GLU A O 1
ATOM 1676 N N . MET A 1 209 ? 29.042 -15.704 1.367 1.00 54.47 209 MET A N 1
ATOM 1677 C CA . MET A 1 209 ? 28.933 -14.303 1.758 1.00 54.47 209 MET A CA 1
ATOM 1678 C C . MET A 1 209 ? 27.824 -14.162 2.805 1.00 54.47 209 MET A C 1
ATOM 1680 O O . MET A 1 209 ? 26.653 -14.077 2.420 1.00 54.47 209 MET A O 1
ATOM 1684 N N . PRO A 1 210 ? 28.134 -14.069 4.123 1.00 56.81 210 PRO A N 1
ATOM 1685 C CA . PRO A 1 210 ? 27.193 -13.433 5.032 1.00 56.81 210 PRO A CA 1
ATOM 1686 C C . PRO A 1 210 ? 26.844 -12.101 4.388 1.00 56.81 210 PRO A C 1
ATOM 1688 O O . PRO A 1 210 ? 27.734 -11.429 3.869 1.00 56.81 210 PRO A O 1
ATOM 1691 N N . PHE A 1 211 ? 25.555 -11.778 4.350 1.00 48.56 211 PHE A N 1
ATOM 1692 C CA . PHE A 1 211 ? 25.012 -10.548 3.791 1.00 48.56 211 PHE A CA 1
ATOM 1693 C C . PHE A 1 211 ? 25.712 -9.352 4.462 1.00 48.56 211 PHE A C 1
ATOM 1695 O O . PHE A 1 211 ? 25.231 -8.782 5.440 1.00 48.56 211 PHE A O 1
ATOM 1702 N N . CYS A 1 212 ? 26.904 -9.000 3.982 1.00 44.38 212 CYS A N 1
ATOM 1703 C CA . CYS A 1 212 ? 27.568 -7.768 4.315 1.00 44.38 212 CYS A CA 1
ATOM 1704 C C . CYS A 1 212 ? 26.598 -6.713 3.819 1.00 44.38 212 CYS A C 1
ATOM 1706 O O . CYS A 1 212 ? 26.143 -6.754 2.672 1.00 44.38 212 CYS A O 1
ATOM 1708 N N . GLY A 1 213 ? 26.215 -5.817 4.725 1.00 48.78 213 GLY A N 1
ATOM 1709 C CA . GLY A 1 213 ? 25.402 -4.665 4.389 1.00 48.78 213 GLY A CA 1
ATOM 1710 C C . GLY A 1 213 ? 25.956 -3.917 3.167 1.00 48.78 213 GLY A C 1
ATOM 1711 O O . GLY A 1 213 ? 27.060 -4.207 2.701 1.00 48.78 213 GLY A O 1
ATOM 1712 N N . PRO A 1 214 ? 25.189 -2.949 2.639 1.00 45.91 214 PRO A N 1
ATOM 1713 C CA . PRO A 1 214 ? 25.530 -2.227 1.415 1.00 45.91 214 PRO A CA 1
ATOM 1714 C C . PRO A 1 214 ? 27.019 -1.883 1.382 1.00 45.91 214 PRO A C 1
ATOM 1716 O O . PRO A 1 214 ? 27.510 -1.223 2.298 1.00 45.91 214 PRO A O 1
ATOM 1719 N N . ILE A 1 215 ? 27.720 -2.383 0.357 1.00 48.00 215 ILE A N 1
ATOM 1720 C CA . ILE A 1 215 ? 29.168 -2.231 0.185 1.00 48.00 215 ILE A CA 1
ATOM 1721 C C . ILE A 1 215 ? 29.507 -0.743 0.372 1.00 48.00 215 ILE A C 1
ATOM 1723 O O . ILE A 1 215 ? 29.091 0.078 -0.456 1.00 48.00 215 ILE A O 1
ATOM 1727 N N . PRO A 1 216 ? 30.223 -0.355 1.444 1.00 46.09 216 PRO A N 1
ATOM 1728 C CA . PRO A 1 216 ? 30.577 1.036 1.671 1.00 46.09 216 PRO A CA 1
ATOM 1729 C C . PRO A 1 216 ? 31.542 1.482 0.567 1.00 46.09 216 PRO A C 1
ATOM 1731 O O . PRO A 1 216 ? 32.729 1.182 0.619 1.00 46.09 216 PRO A O 1
ATOM 1734 N N . GLY A 1 217 ? 31.045 2.172 -0.464 1.00 50.28 217 GLY A N 1
ATOM 1735 C CA . GLY A 1 217 ? 31.911 2.712 -1.521 1.00 50.28 217 GLY A CA 1
ATOM 1736 C C . GLY A 1 217 ? 31.292 2.902 -2.904 1.00 50.28 217 GLY A C 1
ATOM 1737 O O . GLY A 1 217 ? 31.826 3.692 -3.675 1.00 50.28 217 GLY A O 1
ATOM 1738 N N . TRP A 1 218 ? 30.169 2.257 -3.235 1.00 50.34 218 TRP A N 1
ATOM 1739 C CA . TRP A 1 218 ? 29.618 2.339 -4.601 1.00 50.34 218 TRP A CA 1
ATOM 1740 C C . TRP A 1 218 ? 28.837 3.620 -4.934 1.00 50.34 218 TRP A C 1
ATOM 1742 O O . TRP A 1 218 ? 28.705 3.946 -6.107 1.00 50.34 218 TRP A O 1
ATOM 1752 N N . ASP A 1 219 ? 28.419 4.412 -3.942 1.00 52.41 219 ASP A N 1
ATOM 1753 C CA . ASP A 1 219 ? 27.742 5.703 -4.181 1.00 52.41 219 ASP A CA 1
ATOM 1754 C C . ASP A 1 219 ? 28.696 6.908 -4.324 1.00 52.41 219 ASP A C 1
ATOM 1756 O O . ASP A 1 219 ? 28.255 8.030 -4.588 1.00 52.41 219 ASP A O 1
ATOM 1760 N N . LYS A 1 220 ? 30.013 6.720 -4.149 1.00 54.47 220 LYS A N 1
ATOM 1761 C CA . LYS A 1 220 ? 30.985 7.832 -4.198 1.00 54.47 220 LYS A CA 1
ATOM 1762 C C . LYS A 1 220 ? 31.521 8.125 -5.603 1.00 54.47 220 LYS A C 1
ATOM 1764 O O . LYS A 1 220 ? 31.842 9.273 -5.901 1.00 54.47 220 LYS A O 1
ATOM 1769 N N . THR A 1 221 ? 31.525 7.140 -6.499 1.00 57.44 221 THR A N 1
ATOM 1770 C CA . THR A 1 221 ? 32.184 7.248 -7.811 1.00 57.44 221 THR A CA 1
ATOM 1771 C C . THR A 1 221 ? 31.479 8.197 -8.779 1.00 57.44 221 THR A C 1
ATOM 1773 O O . THR A 1 221 ? 32.149 8.910 -9.520 1.00 57.44 221 THR A O 1
ATOM 1776 N N . GLY A 1 222 ? 30.146 8.295 -8.747 1.00 67.00 222 GLY A N 1
ATOM 1777 C CA . GLY A 1 222 ? 29.415 9.176 -9.668 1.00 67.00 222 GLY A CA 1
ATOM 1778 C C . GLY A 1 222 ? 29.666 10.670 -9.421 1.00 67.00 222 GLY A C 1
ATOM 1779 O O . GLY A 1 222 ? 29.814 11.446 -10.365 1.00 67.00 222 GLY A O 1
ATOM 1780 N N . LYS A 1 223 ? 29.753 11.081 -8.149 1.00 73.69 223 LYS A N 1
ATOM 1781 C CA . LYS A 1 223 ? 29.981 12.489 -7.784 1.00 73.69 223 LYS A CA 1
ATOM 1782 C C . LYS A 1 223 ? 31.441 12.902 -7.953 1.00 73.69 223 LYS A C 1
ATOM 1784 O O . LYS A 1 223 ? 31.688 13.994 -8.458 1.00 73.69 223 LYS A O 1
ATOM 1789 N N . GLU A 1 224 ? 32.390 12.033 -7.602 1.00 77.9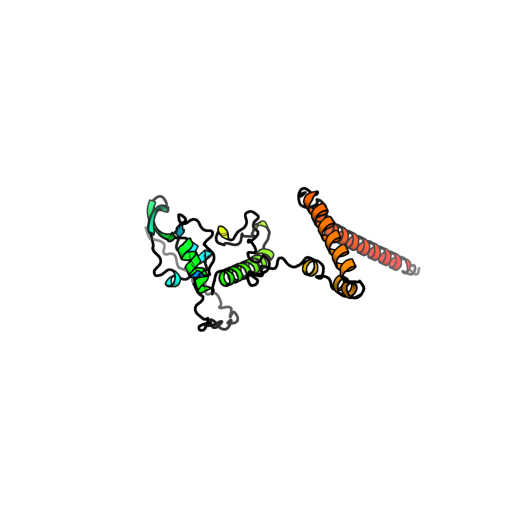4 224 GLU A N 1
ATOM 1790 C CA . GLU A 1 224 ? 33.816 12.289 -7.853 1.00 77.94 224 GLU A CA 1
ATOM 1791 C C . GLU A 1 224 ? 34.119 12.378 -9.349 1.00 77.94 224 GLU A C 1
ATOM 1793 O O . GLU A 1 224 ? 34.817 13.295 -9.773 1.00 77.94 224 GLU A O 1
ATOM 1798 N N . GLN A 1 225 ? 33.531 11.503 -10.172 1.00 82.38 225 GLN A N 1
ATOM 1799 C CA . GLN A 1 225 ? 33.739 11.545 -11.619 1.00 82.38 225 GLN A CA 1
ATOM 1800 C C . GLN A 1 225 ? 33.176 12.833 -12.243 1.00 82.38 225 GLN A C 1
ATOM 1802 O O . GLN A 1 225 ? 33.822 13.440 -13.099 1.00 82.38 225 GLN A O 1
ATOM 1807 N N . GLN A 1 226 ? 32.017 13.307 -11.772 1.00 85.56 226 GLN A N 1
ATOM 1808 C CA . GLN A 1 226 ? 31.449 14.581 -12.218 1.00 85.56 226 GLN A CA 1
ATOM 1809 C C . GLN A 1 226 ? 32.297 15.785 -11.776 1.00 85.56 226 GLN A C 1
ATOM 1811 O O . GLN A 1 226 ? 32.491 16.723 -12.553 1.00 85.56 226 GLN A O 1
ATOM 1816 N N . GLN A 1 227 ? 32.840 15.755 -10.557 1.00 91.50 227 GLN A N 1
ATOM 1817 C CA . GLN A 1 227 ? 33.716 16.813 -10.056 1.00 91.50 227 GLN A CA 1
ATOM 1818 C C . GLN A 1 227 ? 35.050 16.854 -10.813 1.00 91.50 227 GLN A C 1
ATOM 1820 O O . GLN A 1 227 ? 35.511 17.931 -11.193 1.00 91.50 227 GLN A O 1
ATOM 1825 N N . GLN A 1 228 ? 35.634 15.692 -11.106 1.00 92.50 228 GLN A N 1
ATOM 1826 C CA . GLN A 1 228 ? 36.869 15.591 -11.879 1.00 92.50 228 GLN A CA 1
ATOM 1827 C C . GLN A 1 228 ? 36.680 16.090 -13.320 1.00 92.50 228 GLN A C 1
ATOM 1829 O O . GLN A 1 228 ? 37.543 16.789 -13.855 1.00 92.50 228 GLN A O 1
ATOM 1834 N N . GLN A 1 229 ? 35.519 15.820 -13.927 1.00 94.00 229 GLN A N 1
ATOM 1835 C CA . GLN A 1 229 ? 35.187 16.331 -15.257 1.00 94.00 229 GLN A CA 1
ATOM 1836 C C . GLN A 1 229 ? 35.034 17.863 -15.274 1.00 94.00 229 GLN A C 1
ATOM 1838 O O . GLN A 1 229 ? 35.522 18.513 -16.201 1.00 94.00 229 GLN A O 1
ATOM 1843 N N . GLN A 1 230 ? 34.426 18.465 -14.243 1.00 94.38 230 GLN A N 1
ATOM 1844 C CA . GLN A 1 230 ? 34.380 19.930 -14.112 1.00 94.38 230 GLN A CA 1
ATOM 1845 C C . GLN A 1 230 ? 35.775 20.543 -13.953 1.00 94.38 230 GLN A C 1
ATOM 1847 O O . GLN A 1 230 ? 36.063 21.575 -14.561 1.00 94.38 230 GLN A O 1
ATOM 1852 N N . GLN A 1 231 ? 36.655 19.904 -13.179 1.00 96.00 231 GLN A N 1
ATOM 1853 C CA . GLN A 1 231 ? 38.024 20.383 -12.989 1.00 96.00 231 GLN A CA 1
ATOM 1854 C C . GLN A 1 231 ? 38.822 20.387 -14.301 1.00 96.00 231 GLN A C 1
ATOM 1856 O O . GLN A 1 231 ? 39.513 21.364 -14.593 1.00 96.00 231 GLN A O 1
ATOM 1861 N N . GLN A 1 232 ? 38.680 19.348 -15.132 1.00 95.81 232 GLN A N 1
ATOM 1862 C CA . GLN A 1 232 ? 39.314 19.315 -16.455 1.00 95.81 232 GLN A CA 1
ATOM 1863 C C . GLN A 1 232 ? 38.803 20.427 -17.380 1.00 95.81 232 GLN A C 1
ATOM 1865 O O . GLN A 1 232 ? 39.604 21.057 -18.070 1.00 95.81 232 GLN A O 1
ATOM 1870 N N . GLN A 1 233 ? 37.496 20.717 -17.376 1.00 95.19 233 GLN A N 1
ATOM 1871 C CA . GLN A 1 233 ? 36.948 21.811 -18.188 1.00 95.19 233 GLN A CA 1
ATOM 1872 C C . GLN A 1 233 ? 37.497 23.178 -17.762 1.00 95.19 233 GLN A C 1
ATOM 1874 O O . GLN A 1 233 ? 37.836 23.993 -18.620 1.00 95.19 233 GLN A O 1
ATOM 1879 N N . GLN A 1 234 ? 37.642 23.423 -16.456 1.00 96.19 234 GLN A N 1
ATOM 1880 C CA . GLN A 1 234 ? 38.230 24.673 -15.964 1.00 96.19 234 GLN A CA 1
ATOM 1881 C C . GLN A 1 234 ? 39.697 24.824 -16.382 1.00 96.19 234 GLN A C 1
ATOM 1883 O O . GLN A 1 234 ? 40.099 25.905 -16.813 1.00 96.19 234 GLN A O 1
ATOM 1888 N N . GLN A 1 235 ? 40.489 23.748 -16.320 1.00 96.25 235 GLN A N 1
ATOM 1889 C CA . GLN A 1 235 ? 41.884 23.788 -16.771 1.00 96.25 235 GLN A CA 1
ATOM 1890 C C . GLN A 1 235 ? 42.000 24.093 -18.270 1.00 96.25 235 GLN A C 1
ATOM 1892 O O . GLN A 1 235 ? 42.836 24.907 -18.664 1.00 96.25 235 GLN A O 1
ATOM 1897 N N . GLN A 1 236 ? 41.138 23.507 -19.109 1.00 95.88 236 GLN A N 1
ATOM 1898 C CA . GLN A 1 236 ? 41.137 23.799 -20.547 1.00 95.88 236 GLN A CA 1
ATOM 1899 C C . GLN A 1 236 ? 40.798 25.266 -20.844 1.00 95.88 236 GLN A C 1
ATOM 1901 O O . GLN A 1 236 ? 41.439 25.879 -21.697 1.00 95.88 236 GLN A O 1
ATOM 1906 N N . GLN A 1 237 ? 39.843 25.860 -20.120 1.00 95.81 237 GLN A N 1
ATOM 1907 C CA . GLN A 1 237 ? 39.506 27.277 -20.294 1.00 95.81 237 GLN A CA 1
ATOM 1908 C C . GLN A 1 237 ? 40.673 28.203 -19.927 1.00 95.81 237 GLN A C 1
ATOM 1910 O O . GLN A 1 237 ? 40.936 29.165 -20.648 1.00 95.81 237 GLN A O 1
ATOM 1915 N N . GLN A 1 238 ? 41.411 27.902 -18.854 1.00 96.25 238 GLN A N 1
ATOM 1916 C CA . GLN A 1 238 ? 42.580 28.701 -18.467 1.00 96.25 238 GLN A CA 1
ATOM 1917 C C . GLN A 1 238 ? 43.695 28.645 -19.519 1.00 96.25 238 GLN A C 1
ATOM 1919 O O . GLN A 1 238 ? 44.289 29.676 -19.834 1.00 96.25 238 GLN A O 1
ATOM 1924 N N . GLN A 1 239 ? 43.949 27.475 -20.115 1.00 96.06 239 GLN A N 1
ATOM 1925 C CA . GLN A 1 239 ? 44.950 27.348 -21.180 1.00 96.06 239 GLN A CA 1
ATOM 1926 C C . GLN A 1 239 ? 44.581 28.167 -22.424 1.00 96.06 239 GLN A C 1
ATOM 1928 O O . GLN A 1 239 ? 45.448 28.817 -23.007 1.00 96.06 239 GLN A O 1
ATOM 1933 N N . GLN A 1 240 ? 43.300 28.203 -22.806 1.00 95.62 240 GLN A N 1
ATOM 1934 C CA . GLN A 1 240 ? 42.850 29.025 -23.935 1.00 95.62 240 GLN A CA 1
ATOM 1935 C C . GLN A 1 240 ? 43.044 30.525 -23.676 1.00 95.62 240 GLN A C 1
ATOM 1937 O O . GLN A 1 240 ? 43.468 31.248 -24.576 1.00 95.62 240 GLN A O 1
ATOM 1942 N N . GLN A 1 241 ? 42.795 30.997 -22.451 1.00 95.06 241 GLN A N 1
ATOM 1943 C CA . GLN A 1 241 ? 43.020 32.404 -22.100 1.00 95.06 241 GLN A CA 1
ATOM 1944 C C . GLN A 1 241 ? 44.503 32.792 -22.175 1.00 95.06 241 GLN A C 1
ATOM 1946 O O . GLN A 1 241 ? 44.824 33.877 -22.656 1.00 95.06 241 GLN A O 1
ATOM 1951 N N . GLN A 1 242 ? 45.416 31.907 -21.763 1.00 95.00 242 GLN A N 1
ATOM 1952 C CA . GLN A 1 242 ? 46.857 32.163 -21.871 1.00 95.00 242 GLN A CA 1
ATOM 1953 C C . GLN A 1 242 ? 47.322 32.250 -23.330 1.00 95.00 242 GLN A C 1
ATOM 1955 O O . GLN A 1 242 ? 48.127 33.117 -23.665 1.00 95.00 242 GLN A O 1
ATOM 1960 N N . GLN A 1 243 ? 46.784 31.406 -24.217 1.00 94.69 243 GLN A N 1
ATOM 1961 C CA . GLN A 1 243 ? 47.102 31.477 -25.647 1.00 94.69 243 GLN A CA 1
ATOM 1962 C C . GLN A 1 243 ? 46.608 32.781 -26.286 1.00 94.69 243 GLN A C 1
ATOM 1964 O O . GLN A 1 243 ? 47.304 33.346 -27.124 1.00 94.69 243 GLN A O 1
ATOM 1969 N N . GLN A 1 244 ? 45.446 33.294 -25.868 1.00 93.12 244 GLN A N 1
ATOM 1970 C CA . GLN A 1 244 ? 44.938 34.578 -26.364 1.00 93.12 244 GLN A CA 1
ATOM 1971 C C . GLN A 1 244 ? 45.815 35.760 -25.931 1.00 93.12 244 GLN A C 1
ATOM 1973 O O . GLN A 1 244 ? 46.011 36.681 -26.718 1.00 93.12 244 GLN A O 1
ATOM 1978 N N . GLN A 1 245 ? 46.387 35.726 -24.723 1.00 90.25 245 GLN A N 1
ATOM 1979 C CA . GLN A 1 245 ? 47.301 36.778 -24.260 1.00 90.25 245 GLN A CA 1
ATOM 1980 C C . GLN A 1 245 ? 48.624 36.788 -25.036 1.00 90.25 245 GLN A C 1
ATOM 1982 O O . GLN A 1 245 ? 49.159 37.857 -25.302 1.00 90.25 245 GLN A O 1
ATOM 1987 N N . GLN A 1 246 ? 49.126 35.623 -25.458 1.00 89.62 246 GLN A N 1
ATOM 1988 C CA . GLN A 1 246 ? 50.346 35.539 -26.274 1.00 89.62 246 GLN A CA 1
ATOM 1989 C C . GLN A 1 246 ? 50.146 36.001 -27.725 1.00 89.62 246 GLN A C 1
ATOM 1991 O O . GLN A 1 246 ? 51.120 36.324 -28.398 1.00 89.62 246 GLN A O 1
ATOM 1996 N N . GLN A 1 247 ? 48.904 36.025 -28.218 1.00 89.50 247 GLN A N 1
ATOM 1997 C CA . GLN A 1 247 ? 48.580 36.492 -29.570 1.00 89.50 247 GLN A CA 1
ATOM 1998 C C . GLN A 1 247 ? 48.293 37.993 -29.645 1.00 89.50 247 GLN A C 1
ATOM 2000 O O . GLN A 1 247 ? 48.080 38.504 -30.744 1.00 89.50 247 GLN A O 1
ATOM 2005 N N . GLN A 1 248 ? 48.280 38.715 -28.519 1.00 86.00 248 GLN A N 1
ATOM 2006 C CA . GLN A 1 248 ? 48.139 40.163 -28.585 1.00 86.00 248 GLN A CA 1
ATOM 2007 C C . GLN A 1 248 ? 49.446 40.775 -29.106 1.00 86.00 248 GLN A C 1
ATOM 2009 O O . GLN A 1 248 ? 50.496 40.572 -28.492 1.00 86.00 248 GLN A O 1
ATOM 2014 N N . PRO A 1 249 ? 49.411 41.488 -30.248 1.00 82.44 249 PRO A N 1
ATOM 2015 C CA . PRO A 1 249 ? 50.592 42.163 -30.753 1.00 82.44 249 PRO A CA 1
ATOM 2016 C C . PRO A 1 249 ? 51.060 43.195 -29.720 1.00 82.44 249 PRO A C 1
ATOM 2018 O O . PRO A 1 249 ? 50.220 43.806 -29.048 1.00 82.44 249 PRO A O 1
ATOM 2021 N N . PRO A 1 250 ? 52.382 43.392 -29.571 1.00 81.94 250 PRO A N 1
ATOM 2022 C CA . PRO A 1 250 ? 52.894 44.417 -28.680 1.00 81.94 250 PRO A CA 1
ATOM 2023 C C . PRO A 1 250 ? 52.298 45.776 -29.077 1.00 81.94 250 PRO A C 1
ATOM 2025 O O . PRO A 1 250 ? 52.120 46.035 -30.275 1.00 81.94 250 PRO A O 1
ATOM 2028 N N . PRO A 1 251 ? 51.949 46.626 -28.096 1.00 81.75 251 PRO A N 1
ATOM 2029 C CA . PRO A 1 251 ? 51.426 47.952 -28.381 1.00 81.75 251 PRO A CA 1
ATOM 2030 C C . PRO A 1 251 ? 52.434 48.697 -29.260 1.00 81.75 251 PRO A C 1
ATOM 2032 O O . PRO A 1 251 ? 53.625 48.721 -28.958 1.00 81.75 251 PRO A O 1
ATOM 2035 N N . SER A 1 252 ? 51.959 49.230 -30.385 1.00 79.38 252 SER A N 1
ATOM 2036 C CA . SER A 1 252 ? 52.783 50.033 -31.286 1.00 79.38 252 SER A CA 1
ATOM 2037 C C . SER A 1 252 ? 53.148 51.336 -30.573 1.00 79.38 252 SER A C 1
ATOM 2039 O O . SER A 1 252 ? 52.249 52.118 -30.261 1.00 79.38 252 SER A O 1
ATOM 2041 N N . GLU A 1 253 ? 54.435 51.507 -30.266 1.00 73.31 253 GLU A N 1
ATOM 2042 C CA . GLU A 1 253 ? 55.017 52.777 -29.806 1.00 73.31 253 GLU A CA 1
ATOM 2043 C C . GLU A 1 253 ? 55.044 53.830 -30.920 1.00 73.31 253 GLU A C 1
ATOM 2045 O O . GLU A 1 253 ? 55.247 53.451 -32.100 1.00 73.31 253 GLU A O 1
#

Secondary structure (DSSP, 8-state):
-PPPP--------------------------PPPP-GGGSPPPSS-TT-EEEHHHHHHHH---TGGGTTS-EEEEEEEEEETTEEEEEEEEEEEHHHHHHHHHHHHTSHHHHHHHHHHHHHHHHHHHTTS-GGGPPPP---GGGB-TTS-B--S-SS-TT--------HHHHHT-SHHHHHHHTTS-HHHHHHHHHHHHHHHHHHHHSS----S-TTTTSHHHHHHHHHHHHHHHHHHHHHHHHHHTSPPP--